Protein AF-A0A2X1N3I6-F1 (afdb_monomer)

Foldseek 3Di:
DQQVQFADFLGDDDPFWHFQFKFWKFKKFFCVVDVDDDQALCCLQPPPPLFAEEEACCVQEPLNVQVVVVLCVVQPVCSVVSVVSNVSRYQDYHHYDVVQVVCVVVVSGRIYIDTLLVQLQCCPPVVDNRMATRAHPVWTGMDTDIDGDDPPDPCVVVRVVVSNVSSDCVNQVCCCNPVSGHGRGDDDHDPPSVVTDDIDPPDNCPDDPPDDPPPPPPPDPDDDDDDDDDDPDDDDDDDDDDDDDDDDDDDDDDDDDDDD

Organism: Escherichia coli (NCBI:txid562)

Structure (mmCIF, N/CA/C/O backbone):
data_AF-A0A2X1N3I6-F1
#
_entry.id   AF-A0A2X1N3I6-F1
#
loop_
_atom_site.group_PDB
_atom_site.id
_atom_site.type_symbol
_atom_site.label_atom_id
_atom_site.label_alt_id
_atom_site.label_comp_id
_atom_site.label_asym_id
_atom_site.label_entity_id
_atom_site.label_seq_id
_atom_site.pdbx_PDB_ins_code
_atom_site.Cartn_x
_atom_site.Cartn_y
_atom_site.Cartn_z
_atom_site.occupancy
_atom_site.B_iso_or_equiv
_atom_site.auth_seq_id
_atom_site.auth_comp_id
_atom_site.auth_asym_id
_atom_site.auth_atom_id
_atom_site.pdbx_PDB_model_num
ATOM 1 N N . MET A 1 1 ? 19.218 -12.181 -18.054 1.00 45.25 1 MET A N 1
ATOM 2 C CA . MET A 1 1 ? 20.248 -11.380 -17.356 1.00 45.25 1 MET A CA 1
ATOM 3 C C . MET A 1 1 ? 19.599 -10.134 -16.747 1.00 45.25 1 MET A C 1
ATOM 5 O O . MET A 1 1 ? 19.667 -9.060 -17.329 1.00 45.25 1 MET A O 1
ATOM 9 N N . ALA A 1 2 ? 18.891 -10.314 -15.629 1.00 49.03 2 ALA A N 1
ATOM 10 C CA . ALA A 1 2 ? 18.237 -9.253 -14.839 1.00 49.03 2 ALA A CA 1
ATOM 11 C C . ALA A 1 2 ? 17.760 -9.816 -13.485 1.00 49.03 2 ALA A C 1
ATOM 13 O O . ALA A 1 2 ? 17.854 -9.143 -12.466 1.00 49.03 2 ALA A O 1
ATOM 14 N N . ALA A 1 3 ? 17.312 -11.080 -13.482 1.00 51.41 3 ALA A N 1
ATOM 15 C CA . ALA A 1 3 ? 16.855 -11.811 -12.299 1.00 51.41 3 ALA A CA 1
ATOM 16 C C . ALA A 1 3 ? 17.891 -11.863 -11.156 1.00 51.41 3 ALA A C 1
ATOM 18 O O . ALA A 1 3 ? 17.511 -11.748 -9.999 1.00 51.41 3 ALA A O 1
ATOM 19 N N . ASP A 1 4 ? 19.187 -11.958 -11.466 1.00 55.56 4 ASP A N 1
ATOM 20 C CA . ASP A 1 4 ? 20.250 -12.077 -10.452 1.00 55.56 4 ASP A CA 1
ATOM 21 C C . ASP A 1 4 ? 20.517 -10.769 -9.677 1.00 55.56 4 ASP A C 1
ATOM 23 O O . ASP A 1 4 ? 21.218 -10.778 -8.668 1.00 55.56 4 ASP A O 1
ATOM 27 N N . ALA A 1 5 ? 19.966 -9.639 -10.140 1.00 69.31 5 ALA A N 1
ATOM 28 C CA . ALA A 1 5 ? 20.125 -8.323 -9.520 1.00 69.31 5 ALA A CA 1
ATOM 29 C C . ALA A 1 5 ? 18.936 -7.909 -8.628 1.00 69.31 5 ALA A C 1
ATOM 31 O O . ALA A 1 5 ? 19.014 -6.871 -7.969 1.00 69.31 5 ALA A O 1
ATOM 32 N N . VAL A 1 6 ? 17.842 -8.687 -8.606 1.00 85.81 6 VAL A N 1
ATOM 33 C CA . VAL A 1 6 ? 16.608 -8.340 -7.879 1.00 85.81 6 VAL A CA 1
ATOM 34 C C . VAL A 1 6 ? 16.370 -9.247 -6.669 1.00 85.81 6 VAL A C 1
ATOM 36 O O . VAL A 1 6 ? 16.266 -10.466 -6.769 1.00 85.81 6 VAL A O 1
ATOM 39 N N . ASN A 1 7 ? 16.236 -8.623 -5.505 1.00 88.38 7 ASN A N 1
ATOM 40 C CA . ASN A 1 7 ? 15.991 -9.236 -4.210 1.00 88.38 7 ASN A CA 1
ATOM 41 C C . ASN A 1 7 ? 14.626 -8.771 -3.679 1.00 88.38 7 ASN A C 1
ATOM 43 O O . ASN A 1 7 ? 14.509 -7.721 -3.049 1.00 88.38 7 ASN A O 1
ATOM 47 N N . VAL A 1 8 ? 13.580 -9.551 -3.960 1.00 91.06 8 VAL A N 1
ATOM 48 C CA . VAL A 1 8 ? 12.211 -9.294 -3.481 1.00 91.06 8 VAL A CA 1
ATOM 49 C C . VAL A 1 8 ? 11.732 -10.404 -2.541 1.00 91.06 8 VAL A C 1
ATOM 51 O O . VAL A 1 8 ? 12.149 -11.557 -2.695 1.00 91.06 8 VAL A O 1
ATOM 54 N N . PRO A 1 9 ? 10.829 -10.116 -1.583 1.00 89.81 9 PRO A N 1
ATOM 55 C CA . PRO A 1 9 ? 10.347 -11.113 -0.629 1.00 89.81 9 PRO A CA 1
ATOM 56 C C . PRO A 1 9 ? 9.717 -12.349 -1.297 1.00 89.81 9 PRO A C 1
ATOM 58 O O . PRO A 1 9 ? 8.685 -12.273 -1.967 1.00 89.81 9 PRO A O 1
ATOM 61 N N . GLY A 1 10 ? 10.348 -13.508 -1.075 1.00 86.62 10 GLY A N 1
ATOM 62 C CA . GLY A 1 10 ? 9.988 -14.806 -1.664 1.00 86.62 10 GLY A CA 1
ATOM 63 C C . GLY A 1 10 ? 10.529 -15.066 -3.078 1.00 86.62 10 GLY A C 1
ATOM 64 O O . GLY A 1 10 ? 10.197 -16.095 -3.665 1.00 86.62 10 GLY A O 1
ATOM 65 N N . GLY A 1 11 ? 11.406 -14.192 -3.580 1.00 89.50 11 GLY A N 1
ATOM 66 C CA . GLY A 1 11 ? 12.141 -14.359 -4.833 1.00 89.50 11 GLY A CA 1
ATOM 67 C C . GLY A 1 11 ? 11.364 -13.938 -6.081 1.00 89.50 11 GLY A C 1
ATOM 68 O O . GLY A 1 11 ? 10.155 -13.708 -6.053 1.00 89.50 11 GLY A O 1
ATOM 69 N N . TRP A 1 12 ? 12.081 -13.846 -7.203 1.00 90.88 12 TRP A N 1
ATOM 70 C CA . TRP A 1 12 ? 11.505 -13.523 -8.504 1.00 90.88 12 TRP A CA 1
ATOM 71 C C . TRP A 1 12 ? 12.060 -14.435 -9.594 1.00 90.88 12 TRP A C 1
ATOM 73 O O . TRP A 1 12 ? 13.270 -14.572 -9.743 1.00 90.88 12 TRP A O 1
ATOM 83 N N . ASN A 1 13 ? 11.171 -15.045 -10.375 1.00 89.25 13 ASN A N 1
ATOM 84 C CA . ASN A 1 13 ? 11.535 -15.822 -11.555 1.00 89.25 13 ASN A CA 1
ATOM 85 C C . ASN A 1 13 ? 10.533 -15.517 -12.675 1.00 89.25 13 ASN A C 1
ATOM 87 O O . ASN A 1 13 ? 9.462 -16.121 -12.762 1.00 89.25 13 ASN A O 1
ATOM 91 N N . ASN A 1 14 ? 10.859 -14.509 -13.480 1.00 91.56 14 ASN A N 1
ATOM 92 C CA . ASN A 1 14 ? 10.108 -14.116 -14.663 1.00 91.56 14 ASN A CA 1
ATOM 93 C C . ASN A 1 14 ? 11.072 -13.497 -15.685 1.00 91.56 14 ASN A C 1
ATOM 95 O O . ASN A 1 14 ? 11.956 -12.729 -15.309 1.00 91.56 14 ASN A O 1
ATOM 99 N N . ASP A 1 15 ? 10.903 -13.827 -16.962 1.00 91.38 15 ASP A N 1
ATOM 100 C CA . ASP A 1 15 ? 11.743 -13.351 -18.070 1.00 91.38 15 ASP A CA 1
ATOM 101 C C . ASP A 1 15 ? 11.220 -12.063 -18.734 1.00 91.38 15 ASP A C 1
ATOM 103 O O . ASP A 1 15 ? 11.936 -11.422 -19.503 1.00 91.38 15 ASP A O 1
ATOM 107 N N . THR A 1 16 ? 9.976 -11.686 -18.429 1.00 94.38 16 THR A N 1
ATOM 108 C CA . THR A 1 16 ? 9.210 -10.646 -19.122 1.00 94.38 16 THR A CA 1
ATOM 109 C C . THR A 1 16 ? 8.962 -9.426 -18.236 1.00 94.38 16 THR A C 1
ATOM 111 O O . THR A 1 16 ? 9.102 -8.291 -18.691 1.00 94.38 16 THR A O 1
ATOM 114 N N . PHE A 1 17 ? 8.601 -9.655 -16.972 1.00 96.19 17 PHE A N 1
ATOM 115 C CA . PHE A 1 17 ? 8.311 -8.624 -15.978 1.00 96.19 17 PHE A CA 1
ATOM 116 C C . PHE A 1 17 ? 9.504 -8.438 -15.039 1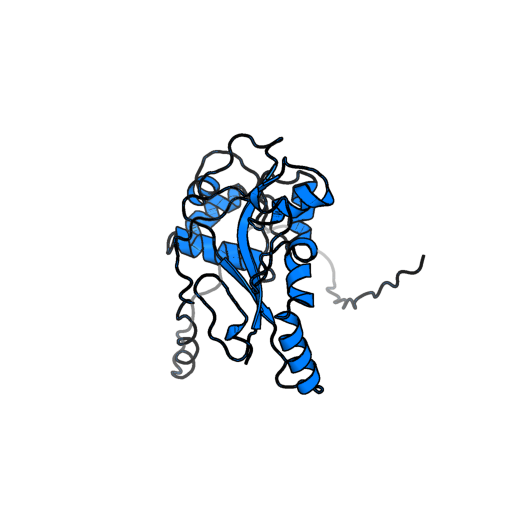.00 96.19 17 PHE A C 1
ATOM 118 O O . PHE A 1 17 ? 9.884 -9.364 -14.319 1.00 96.19 17 PHE A O 1
ATOM 125 N N . VAL A 1 18 ? 10.071 -7.233 -15.036 1.00 96.00 18 VAL A N 1
ATOM 126 C CA . VAL A 1 18 ? 11.227 -6.835 -14.226 1.00 96.00 18 VAL A CA 1
ATOM 127 C C . VAL A 1 18 ? 10.739 -6.014 -13.026 1.00 96.00 18 VAL A C 1
ATOM 129 O O . VAL A 1 18 ? 10.136 -4.960 -13.243 1.00 96.00 18 VAL A O 1
ATOM 132 N N . PRO A 1 19 ? 10.963 -6.466 -11.778 1.00 97.25 19 PRO A N 1
ATOM 133 C CA . PRO A 1 19 ? 10.684 -5.688 -10.576 1.00 97.25 19 PRO A CA 1
ATOM 134 C C . PRO A 1 19 ? 11.517 -4.409 -10.514 1.00 97.25 19 PRO A C 1
ATOM 136 O O . PRO A 1 19 ? 12.666 -4.415 -10.951 1.00 97.25 19 PRO A O 1
ATOM 139 N N . PHE A 1 20 ? 10.970 -3.348 -9.922 1.00 96.69 20 PHE A N 1
ATOM 140 C CA . PHE A 1 20 ? 11.722 -2.116 -9.637 1.00 96.69 20 PHE A CA 1
ATOM 141 C C . PHE A 1 20 ? 11.538 -1.605 -8.204 1.00 96.69 20 PHE A C 1
ATOM 143 O O . PHE A 1 20 ? 12.469 -1.055 -7.613 1.00 96.69 20 PHE A O 1
ATOM 150 N N . ASP A 1 21 ? 10.392 -1.880 -7.585 1.00 97.50 21 ASP A N 1
ATOM 151 C CA . ASP A 1 21 ? 10.218 -1.744 -6.142 1.00 97.50 21 ASP A CA 1
ATOM 152 C C . ASP A 1 21 ? 9.257 -2.799 -5.572 1.00 97.50 21 ASP A C 1
ATOM 154 O O . ASP A 1 21 ? 8.668 -3.615 -6.294 1.00 97.50 21 ASP A O 1
ATOM 158 N N . TYR A 1 22 ? 9.158 -2.831 -4.246 1.00 97.00 22 TYR A N 1
ATOM 159 C CA . TYR A 1 22 ? 8.160 -3.607 -3.528 1.00 97.00 22 TYR A CA 1
ATOM 160 C C . TYR A 1 22 ? 7.709 -2.892 -2.252 1.00 97.00 22 TYR A C 1
ATOM 162 O O . TYR A 1 22 ? 8.397 -2.038 -1.694 1.00 97.00 22 TYR A O 1
ATOM 170 N N . GLY A 1 23 ? 6.545 -3.276 -1.741 1.00 95.69 23 GLY A N 1
ATOM 171 C CA . GLY A 1 23 ? 5.969 -2.696 -0.535 1.00 95.69 23 GLY A CA 1
ATOM 172 C C . GLY A 1 23 ? 4.903 -3.594 0.068 1.00 95.69 23 GLY A C 1
ATOM 173 O O . GLY A 1 23 ? 4.524 -4.614 -0.505 1.00 95.69 23 GLY A O 1
ATOM 174 N N . TYR A 1 24 ? 4.412 -3.218 1.242 1.00 96.88 24 TYR A N 1
ATOM 175 C CA . TYR A 1 24 ? 3.353 -3.947 1.930 1.00 96.88 24 TYR A CA 1
ATOM 176 C C . TYR A 1 24 ? 2.180 -3.015 2.193 1.00 96.88 24 TYR A C 1
ATOM 178 O O . TYR A 1 24 ? 2.372 -1.923 2.731 1.00 96.88 24 TYR A O 1
ATOM 186 N N . PHE A 1 25 ? 0.971 -3.448 1.841 1.00 97.94 25 PHE A N 1
ATOM 187 C CA . PHE A 1 25 ? -0.235 -2.666 2.093 1.00 97.94 25 PHE A CA 1
ATOM 188 C C . PHE A 1 25 ? -0.540 -2.595 3.587 1.00 97.94 25 PHE A C 1
ATOM 190 O O . PHE A 1 25 ? -0.512 -3.610 4.283 1.00 97.94 25 PHE A O 1
ATOM 197 N N . ALA A 1 26 ? -0.857 -1.404 4.079 1.00 98.19 26 ALA A N 1
ATOM 198 C CA . ALA A 1 26 ? -1.235 -1.156 5.463 1.00 98.19 26 ALA A CA 1
ATOM 199 C C . ALA A 1 26 ? -2.209 0.019 5.550 1.00 98.19 26 ALA A C 1
ATOM 201 O O . ALA A 1 26 ? -2.210 0.905 4.696 1.00 98.19 26 ALA A O 1
ATOM 202 N N . PHE A 1 27 ? -3.007 0.058 6.613 1.00 98.69 27 PHE A N 1
ATOM 203 C CA . PHE A 1 27 ? -3.791 1.246 6.922 1.00 98.69 27 PHE A CA 1
ATOM 204 C C . PHE A 1 27 ? -2.918 2.261 7.666 1.00 98.69 27 PHE A C 1
ATOM 206 O O . PHE A 1 27 ? -2.358 1.957 8.721 1.00 98.69 27 PHE A O 1
ATOM 213 N N . VAL A 1 28 ? -2.779 3.457 7.098 1.00 98.62 28 VAL A N 1
ATOM 214 C CA . VAL A 1 28 ? -2.062 4.583 7.708 1.0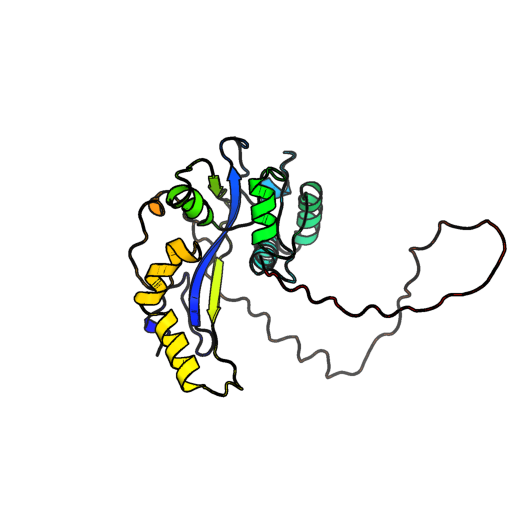0 98.62 28 VAL A CA 1
ATOM 215 C C . VAL A 1 28 ? -3.039 5.419 8.524 1.00 98.62 28 VAL A C 1
ATOM 217 O O . VAL A 1 28 ? -4.173 5.624 8.098 1.00 98.62 28 VAL A O 1
ATOM 220 N N . TYR A 1 29 ? -2.591 5.887 9.687 1.00 98.75 29 TYR A N 1
ATOM 221 C CA . TYR A 1 29 ? -3.353 6.711 10.623 1.00 98.75 29 TYR A CA 1
ATOM 222 C C . TYR A 1 29 ? -2.465 7.802 11.242 1.00 98.75 29 TYR A C 1
ATOM 224 O O . TYR A 1 29 ? -1.234 7.749 11.166 1.00 98.75 29 TYR A O 1
ATOM 232 N N . ASP A 1 30 ? -3.095 8.799 11.861 1.00 98.62 30 ASP A N 1
ATOM 233 C CA . ASP A 1 30 ? -2.431 9.867 12.614 1.00 98.62 30 ASP A CA 1
ATOM 234 C C . ASP A 1 30 ? -2.511 9.578 14.125 1.00 98.62 30 ASP A C 1
ATOM 236 O O . ASP A 1 30 ? -3.588 9.672 14.721 1.00 98.62 30 ASP A O 1
ATOM 240 N N . LYS A 1 31 ? -1.371 9.276 14.766 1.00 98.00 31 LYS A N 1
ATOM 241 C CA . LYS A 1 31 ? -1.254 9.009 16.217 1.00 98.00 31 LYS A CA 1
ATOM 242 C C . LYS A 1 31 ? -1.724 10.180 17.089 1.00 98.00 31 LYS A C 1
ATOM 244 O O . LYS A 1 31 ? -2.054 9.993 18.266 1.00 98.00 31 LYS A O 1
ATOM 249 N N . ASN A 1 32 ? -1.757 11.404 16.558 1.00 97.94 32 ASN A N 1
ATOM 250 C CA . ASN A 1 32 ? -2.261 12.555 17.304 1.00 97.94 32 ASN A CA 1
ATOM 251 C C . ASN A 1 32 ? -3.785 12.503 17.445 1.00 97.94 32 ASN A C 1
ATOM 253 O O . ASN A 1 32 ? -4.288 12.842 18.517 1.00 97.94 32 ASN A O 1
ATOM 257 N N . LYS A 1 33 ? -4.489 12.002 16.423 1.00 97.50 33 LYS A N 1
ATOM 258 C CA . LYS A 1 33 ? -5.956 11.910 16.363 1.00 97.50 33 LYS A CA 1
ATOM 259 C C . LYS A 1 33 ? -6.485 10.563 16.859 1.00 97.50 33 LYS A C 1
ATOM 261 O O . LYS A 1 33 ? -7.454 10.528 17.609 1.00 97.50 33 LYS A O 1
ATOM 266 N N . LEU A 1 34 ? -5.832 9.463 16.487 1.00 97.94 34 LEU A N 1
ATOM 267 C CA . LEU A 1 34 ? -6.273 8.104 16.787 1.00 97.94 34 LEU A CA 1
ATOM 268 C C . LEU A 1 34 ? -5.255 7.417 17.710 1.00 97.94 34 LEU A C 1
ATOM 270 O O . LEU A 1 34 ? -4.141 7.092 17.304 1.00 97.94 34 LEU A O 1
ATOM 274 N N . LYS A 1 35 ? -5.646 7.215 18.977 1.00 95.31 35 LYS A N 1
ATOM 275 C CA . LYS A 1 35 ? -4.772 6.674 20.041 1.00 95.31 35 LYS A CA 1
ATOM 276 C C . LYS A 1 35 ? -4.694 5.150 20.067 1.00 95.31 35 LYS A C 1
ATOM 278 O O . LYS A 1 35 ? -3.623 4.608 20.309 1.00 95.31 35 LYS A O 1
ATOM 283 N N . ASN A 1 36 ? -5.814 4.485 19.790 1.00 96.94 36 ASN A N 1
ATOM 284 C CA . ASN A 1 36 ? -5.953 3.031 19.834 1.00 96.94 36 ASN A CA 1
ATOM 285 C C . ASN A 1 36 ? -6.295 2.518 18.422 1.00 96.94 36 ASN A C 1
ATOM 287 O O . ASN A 1 36 ? -7.479 2.377 18.109 1.00 96.94 36 ASN A O 1
ATOM 291 N N . PRO A 1 37 ? -5.300 2.348 17.529 1.00 97.81 37 PRO A N 1
ATOM 292 C CA . PRO A 1 37 ? -5.515 1.795 16.193 1.00 97.81 37 PRO A CA 1
ATOM 293 C C . PRO A 1 37 ? -5.886 0.313 16.264 1.00 97.81 37 PRO A C 1
ATOM 295 O O . PRO A 1 37 ? -5.423 -0.375 17.178 1.00 97.81 37 PRO A O 1
ATOM 298 N N . PRO A 1 38 ? -6.640 -0.201 15.274 1.00 98.25 38 PRO A N 1
ATOM 299 C CA . PRO A 1 38 ? -6.821 -1.634 15.132 1.00 98.25 38 PRO A CA 1
ATOM 300 C C . PRO A 1 38 ? -5.466 -2.334 14.991 1.00 98.25 38 PRO A C 1
ATOM 302 O O . PRO A 1 38 ? -4.561 -1.862 14.298 1.00 98.25 38 PRO A O 1
ATOM 305 N N . GLN A 1 39 ? -5.347 -3.484 15.641 1.00 97.12 39 GLN A N 1
ATOM 306 C CA . GLN A 1 39 ? -4.159 -4.334 15.688 1.00 97.12 39 GLN A CA 1
ATOM 307 C C . GLN A 1 39 ? -4.294 -5.550 14.757 1.00 97.12 39 GLN A C 1
ATOM 309 O O . GLN A 1 39 ? -3.439 -6.435 14.733 1.00 97.12 39 GLN A O 1
ATOM 314 N N . SER A 1 40 ? -5.383 -5.625 13.989 1.00 97.88 40 SER A N 1
ATOM 315 C CA . SER A 1 40 ? -5.667 -6.678 13.012 1.00 97.88 40 SER A CA 1
ATOM 316 C C . SER A 1 40 ? -6.657 -6.195 11.949 1.00 97.88 40 SER A C 1
ATOM 318 O O . SER A 1 40 ? -7.437 -5.267 12.188 1.00 97.88 40 SER A O 1
ATOM 320 N N . LEU A 1 41 ? -6.658 -6.845 10.782 1.00 98.12 41 LEU A N 1
ATOM 321 C CA . LEU A 1 41 ? -7.662 -6.608 9.744 1.00 98.12 41 LEU A CA 1
ATOM 322 C C . LEU A 1 41 ? -9.051 -6.997 10.259 1.00 98.12 41 LEU A C 1
ATOM 324 O O . LEU A 1 41 ? -10.015 -6.271 10.015 1.00 98.12 41 LEU A O 1
ATOM 328 N N . LYS A 1 42 ? -9.141 -8.082 11.040 1.00 98.38 42 LYS A N 1
ATOM 329 C CA . LYS A 1 42 ? -10.382 -8.479 11.712 1.00 98.38 42 LYS A CA 1
ATOM 330 C C . LYS A 1 42 ? -10.906 -7.418 12.664 1.00 98.38 42 LYS A C 1
ATOM 332 O O . LYS A 1 42 ? -12.079 -7.078 12.597 1.00 98.38 42 LYS A O 1
ATOM 337 N N . GLU A 1 43 ? -10.062 -6.829 13.502 1.00 98.69 43 GLU A N 1
ATOM 338 C CA . GLU A 1 43 ? -10.494 -5.757 14.401 1.00 98.69 43 GLU A CA 1
ATOM 339 C C . GLU A 1 43 ? -10.976 -4.522 13.628 1.00 98.69 43 GLU A C 1
ATOM 341 O O . GLU A 1 43 ? -12.057 -4.010 13.929 1.00 98.69 43 GLU A O 1
ATOM 346 N N . LEU A 1 44 ? -10.246 -4.085 12.588 1.00 98.69 44 LEU A N 1
ATOM 347 C CA . LEU A 1 44 ? -10.671 -2.972 11.727 1.00 98.69 44 LEU A CA 1
ATOM 348 C C . LEU A 1 44 ? -12.091 -3.199 11.184 1.00 98.69 44 LEU A C 1
ATOM 350 O O . LEU A 1 44 ? -12.922 -2.290 11.231 1.00 98.69 44 LEU A O 1
ATOM 354 N N . VAL A 1 45 ? -12.370 -4.407 10.692 1.00 98.62 45 VAL A N 1
ATOM 355 C CA . VAL A 1 45 ? -13.647 -4.779 10.072 1.00 98.62 45 VAL A CA 1
ATOM 356 C C . VAL A 1 45 ? -14.760 -4.998 11.105 1.00 98.62 45 VAL A C 1
ATOM 358 O O . VAL A 1 45 ? -15.889 -4.569 10.875 1.00 98.62 45 VAL A O 1
ATOM 361 N N . GLU A 1 46 ? -14.470 -5.663 12.223 1.00 98.44 46 GLU A N 1
ATOM 362 C CA . GLU A 1 46 ? -15.485 -6.277 13.096 1.00 98.44 46 GLU A CA 1
ATOM 363 C C . GLU A 1 46 ? -15.734 -5.545 14.416 1.00 98.44 46 GLU A C 1
ATOM 365 O O . GLU A 1 46 ? -16.797 -5.732 14.995 1.00 98.44 46 GLU A O 1
ATOM 370 N N . SER A 1 47 ? -14.796 -4.715 14.883 1.00 98.38 47 SER A N 1
ATOM 371 C CA . SER A 1 47 ? -14.949 -3.943 16.125 1.00 98.38 47 SER A CA 1
ATOM 372 C C . SER A 1 47 ? -16.115 -2.950 16.047 1.00 98.38 47 SER A C 1
ATOM 374 O O . SER A 1 47 ? -16.327 -2.335 15.002 1.00 98.38 47 SER A O 1
ATOM 376 N N . ASP A 1 48 ? -16.799 -2.693 17.163 1.00 96.94 48 ASP A N 1
ATOM 377 C CA . ASP A 1 48 ? -17.819 -1.636 17.267 1.00 96.94 48 ASP A CA 1
ATOM 378 C C . ASP A 1 48 ? -17.219 -0.212 17.283 1.00 96.94 48 ASP A C 1
ATOM 380 O O . ASP A 1 48 ? -17.942 0.783 17.319 1.00 96.94 48 ASP A O 1
ATOM 384 N N . GLN A 1 49 ? -15.886 -0.081 17.237 1.00 97.69 49 GLN A N 1
ATOM 385 C CA . GLN A 1 49 ? -15.218 1.210 17.071 1.00 97.69 49 GLN A CA 1
ATOM 386 C C . GLN A 1 49 ? -15.561 1.843 15.712 1.00 97.69 49 GLN A C 1
ATOM 388 O O . GLN A 1 49 ? -15.293 1.272 14.645 1.00 97.69 49 GLN A O 1
ATOM 393 N N . ASN A 1 50 ? -16.101 3.065 15.774 1.00 96.12 50 ASN A N 1
ATOM 394 C CA . ASN A 1 50 ? -16.580 3.873 14.645 1.00 96.12 50 ASN A CA 1
ATOM 395 C C . ASN A 1 50 ? -15.440 4.539 13.847 1.00 96.12 50 ASN A C 1
ATOM 397 O O . ASN A 1 50 ? -15.493 5.730 13.545 1.00 96.12 50 ASN A O 1
ATOM 401 N N . TRP A 1 51 ? -14.388 3.785 13.522 1.00 98.56 51 TRP A N 1
ATOM 402 C CA . TRP A 1 51 ? -13.295 4.272 12.683 1.00 98.56 51 TRP A CA 1
ATOM 403 C C . TRP A 1 51 ? -13.778 4.591 11.270 1.00 98.56 51 TRP A C 1
ATOM 405 O O . TRP A 1 51 ? -14.415 3.763 10.622 1.00 98.56 51 TRP A O 1
ATOM 415 N N . ARG A 1 52 ? -13.409 5.767 10.771 1.00 98.75 52 ARG A N 1
ATOM 416 C CA . ARG A 1 52 ? -13.666 6.219 9.404 1.00 98.75 52 ARG A CA 1
ATOM 417 C C . ARG A 1 52 ? -12.535 5.750 8.494 1.00 98.75 52 ARG A C 1
ATOM 419 O O . ARG A 1 52 ? -11.371 6.068 8.744 1.00 98.75 52 ARG A O 1
ATOM 426 N N . VAL A 1 53 ? -12.865 5.023 7.429 1.00 98.81 53 VAL A N 1
ATOM 427 C CA . VAL A 1 53 ? -11.894 4.376 6.530 1.00 98.81 53 VAL A CA 1
ATOM 428 C C . VAL A 1 53 ? -12.053 4.873 5.092 1.00 98.81 53 VAL A C 1
ATOM 430 O O . VAL A 1 53 ? -13.169 4.983 4.586 1.00 98.81 53 VAL A O 1
ATOM 433 N N . ILE A 1 54 ? -10.931 5.127 4.413 1.00 98.88 54 ILE A N 1
ATOM 434 C CA . ILE A 1 54 ? -10.866 5.357 2.960 1.00 98.88 54 ILE A CA 1
ATOM 435 C C . ILE A 1 54 ? -9.943 4.313 2.316 1.00 98.88 54 ILE A C 1
ATOM 437 O O . ILE A 1 54 ? -8.899 3.957 2.865 1.00 98.88 54 ILE A O 1
ATOM 441 N N . TYR A 1 55 ? -10.314 3.826 1.135 1.00 98.88 55 TYR A N 1
ATOM 442 C CA . TYR A 1 55 ? -9.481 2.958 0.297 1.00 98.88 55 TYR A CA 1
ATOM 443 C C . TYR A 1 55 ? -9.788 3.194 -1.189 1.00 98.88 55 TYR A C 1
ATOM 445 O O . TYR A 1 55 ? -10.630 4.022 -1.535 1.00 98.88 55 TYR A O 1
ATOM 453 N N . GLN A 1 56 ? -9.076 2.505 -2.080 1.00 98.75 56 GLN A N 1
ATOM 454 C CA . GLN A 1 56 ? -9.179 2.702 -3.526 1.00 98.75 56 GLN A CA 1
ATOM 455 C C . GLN A 1 56 ? -9.961 1.572 -4.219 1.00 98.75 56 GLN A C 1
ATOM 457 O O . GLN A 1 56 ? -10.016 0.442 -3.738 1.00 98.75 56 GLN A O 1
ATOM 462 N N . ASP A 1 57 ? -10.542 1.865 -5.381 1.00 98.50 57 ASP A N 1
ATOM 463 C CA . ASP A 1 57 ? -11.303 0.918 -6.200 1.00 98.50 57 ASP A CA 1
ATOM 464 C C . ASP A 1 57 ? -10.388 -0.200 -6.755 1.00 98.50 57 ASP A C 1
ATOM 466 O O . ASP A 1 57 ? -9.450 0.092 -7.508 1.00 98.50 57 ASP A O 1
ATOM 470 N N . PRO A 1 58 ? -10.652 -1.489 -6.451 1.00 98.12 58 PRO A N 1
ATOM 471 C CA . PRO A 1 58 ? -9.817 -2.606 -6.900 1.00 98.12 58 PRO A CA 1
ATOM 472 C C . PRO A 1 58 ? -9.818 -2.832 -8.416 1.00 98.12 58 PRO A C 1
ATOM 474 O O . PRO A 1 58 ? -9.023 -3.626 -8.915 1.00 98.12 58 PRO A O 1
ATOM 477 N N . ARG A 1 59 ? -10.706 -2.163 -9.161 1.00 96.88 59 ARG A N 1
ATOM 478 C CA . ARG A 1 59 ? -10.793 -2.257 -10.625 1.00 96.88 59 ARG A CA 1
ATOM 479 C C . ARG A 1 59 ? -9.847 -1.289 -11.338 1.00 96.88 59 ARG A C 1
ATOM 481 O O . ARG A 1 59 ? -9.614 -1.463 -12.530 1.00 96.88 59 ARG A O 1
ATOM 488 N N . THR A 1 60 ? -9.335 -0.271 -10.639 1.00 95.06 60 THR A N 1
ATOM 489 C CA . THR A 1 60 ? -8.474 0.779 -11.220 1.00 95.06 60 THR A CA 1
ATOM 490 C C . THR A 1 60 ? -7.189 1.041 -10.439 1.00 95.06 60 THR A C 1
ATOM 492 O O . THR A 1 60 ? -6.257 1.602 -11.007 1.00 95.06 60 THR A O 1
ATOM 495 N N . SER A 1 61 ? -7.108 0.643 -9.166 1.00 97.62 61 SER A N 1
ATOM 496 C CA . SER A 1 61 ? -5.961 0.904 -8.293 1.00 97.62 61 SER A CA 1
ATOM 497 C C . SER A 1 61 ? -5.288 -0.389 -7.828 1.00 97.62 61 SER A C 1
ATOM 499 O O . SER A 1 61 ? -5.952 -1.294 -7.322 1.00 97.62 61 SER A O 1
ATOM 501 N N . THR A 1 62 ? -3.958 -0.455 -7.943 1.00 96.81 62 THR A N 1
ATOM 502 C CA . THR A 1 62 ? -3.140 -1.561 -7.420 1.00 96.81 62 THR A CA 1
ATOM 503 C C . THR A 1 62 ? -3.248 -1.704 -5.891 1.00 96.81 62 THR A C 1
ATOM 505 O O . THR A 1 62 ? -3.518 -2.824 -5.457 1.00 96.81 62 THR A O 1
ATOM 508 N N . PRO A 1 63 ? -3.207 -0.625 -5.077 1.00 98.00 63 PRO A N 1
ATOM 509 C CA . PRO A 1 63 ? -3.662 -0.636 -3.683 1.00 98.00 63 PRO A CA 1
ATOM 510 C C . PRO A 1 63 ? -5.050 -1.230 -3.451 1.00 98.00 63 PRO A C 1
ATOM 512 O O . PRO A 1 63 ? -5.195 -2.135 -2.630 1.00 98.00 63 PRO A O 1
ATOM 515 N N . GLY A 1 64 ? -6.061 -0.793 -4.208 1.00 98.25 64 GLY A N 1
ATOM 516 C CA . GLY A 1 64 ? -7.421 -1.325 -4.087 1.00 98.25 64 GLY A CA 1
ATOM 517 C C . GLY A 1 64 ? -7.471 -2.841 -4.302 1.00 98.25 64 GLY A C 1
ATOM 518 O O . GLY A 1 64 ? -8.047 -3.577 -3.498 1.00 98.25 64 GLY A O 1
ATOM 519 N N . LEU A 1 65 ? -6.804 -3.327 -5.356 1.00 98.44 65 LEU A N 1
ATOM 520 C CA . LEU A 1 65 ? -6.673 -4.758 -5.646 1.00 98.44 65 LEU A CA 1
ATOM 521 C C . LEU A 1 65 ? -5.886 -5.487 -4.544 1.00 98.44 65 LEU A C 1
ATOM 523 O O . LEU A 1 65 ? -6.225 -6.614 -4.186 1.00 98.44 65 LEU A O 1
ATOM 527 N N . GLY A 1 66 ? -4.885 -4.827 -3.967 1.00 98.06 66 GLY A N 1
ATOM 528 C CA . GLY A 1 66 ? -4.151 -5.269 -2.789 1.00 98.06 66 GLY A CA 1
ATOM 529 C C . GLY A 1 66 ? -5.055 -5.584 -1.603 1.00 98.06 66 GLY A C 1
ATOM 530 O O . GLY A 1 66 ? -5.008 -6.697 -1.082 1.00 98.06 66 GLY A O 1
ATOM 531 N N . LEU A 1 67 ? -5.930 -4.651 -1.214 1.00 98.62 67 LEU A N 1
ATOM 532 C CA . LEU A 1 67 ? -6.898 -4.875 -0.134 1.00 98.62 67 LEU A CA 1
ATOM 533 C C . LEU A 1 67 ? -7.948 -5.931 -0.496 1.00 98.62 67 LEU A C 1
ATOM 535 O O . LEU A 1 67 ? -8.320 -6.716 0.373 1.00 98.62 67 LEU A O 1
ATOM 539 N N . LEU A 1 68 ? -8.382 -6.019 -1.759 1.00 98.56 68 LEU A N 1
ATOM 540 C CA . LEU A 1 68 ? -9.261 -7.105 -2.211 1.00 98.56 68 LEU A CA 1
ATOM 541 C C . LEU A 1 68 ? -8.632 -8.482 -1.959 1.00 98.56 68 LEU A C 1
ATOM 543 O O . LEU A 1 68 ? -9.270 -9.363 -1.381 1.00 98.56 68 LEU A O 1
ATOM 547 N N . LEU A 1 69 ? -7.363 -8.651 -2.334 1.00 98.38 69 LEU A N 1
ATOM 548 C CA . LEU A 1 69 ? -6.625 -9.894 -2.120 1.00 98.38 69 LEU A CA 1
ATOM 549 C C . LEU A 1 69 ? -6.262 -10.116 -0.642 1.00 98.38 69 LEU A C 1
ATOM 551 O O . LEU A 1 69 ? -6.233 -11.262 -0.195 1.00 98.38 69 LEU A O 1
ATOM 555 N N . TRP A 1 70 ? -6.035 -9.055 0.136 1.00 98.19 70 TRP A N 1
ATOM 556 C CA . TRP A 1 70 ? -5.768 -9.137 1.576 1.00 98.19 70 TRP A CA 1
ATOM 557 C C . TRP A 1 70 ? -7.005 -9.581 2.365 1.00 98.19 70 TRP A C 1
ATOM 559 O O . TRP A 1 70 ? -6.918 -10.528 3.145 1.00 98.19 70 TRP A O 1
ATOM 569 N N . MET A 1 71 ? -8.172 -8.992 2.085 1.00 98.44 71 MET A N 1
ATOM 570 C CA . MET A 1 71 ? -9.461 -9.423 2.638 1.00 98.44 71 MET A CA 1
ATOM 571 C C . MET A 1 71 ? -9.746 -10.885 2.279 1.00 98.44 71 MET A C 1
ATOM 573 O O . MET A 1 71 ? -10.051 -11.679 3.167 1.00 98.44 71 MET A O 1
ATOM 577 N N . GLN A 1 72 ? -9.542 -11.284 1.016 1.00 98.00 72 GLN A N 1
ATOM 578 C CA . GLN A 1 72 ? -9.697 -12.683 0.594 1.00 98.00 72 GLN A CA 1
ATOM 579 C C . GLN A 1 72 ? -8.733 -13.635 1.326 1.00 98.00 72 GLN A C 1
ATOM 581 O O . GLN A 1 72 ? -9.096 -14.773 1.618 1.00 98.00 72 GLN A O 1
ATOM 586 N N . LYS A 1 73 ? -7.508 -13.193 1.640 1.00 96.06 73 LYS A N 1
ATOM 587 C CA . LYS A 1 73 ? -6.518 -13.986 2.389 1.00 96.06 73 LYS A CA 1
ATOM 588 C C . LYS A 1 73 ? -6.866 -14.170 3.866 1.00 96.06 73 LYS A C 1
ATOM 590 O O . LYS A 1 73 ? -6.505 -15.205 4.417 1.00 96.06 73 LYS A O 1
ATOM 595 N N . VAL A 1 74 ? -7.515 -13.190 4.496 1.00 97.00 74 VAL A N 1
ATOM 596 C CA . VAL A 1 74 ? -7.874 -13.230 5.928 1.00 97.00 74 VAL A CA 1
ATOM 597 C C . VAL A 1 74 ? -9.229 -13.899 6.171 1.00 97.00 74 VAL A C 1
ATOM 599 O O . VAL A 1 74 ? -9.387 -14.589 7.178 1.00 97.00 74 VAL A O 1
ATOM 602 N N . TYR A 1 75 ? -10.186 -13.717 5.258 1.00 97.38 75 TYR A N 1
ATOM 603 C CA . TYR A 1 75 ? -11.568 -14.178 5.426 1.00 97.38 75 TYR A CA 1
ATOM 604 C C . TYR A 1 75 ? -11.973 -15.366 4.551 1.00 97.38 75 TYR A C 1
ATOM 606 O O . TYR A 1 75 ? -12.950 -16.031 4.874 1.00 97.38 75 TYR A O 1
ATOM 614 N N . GLY A 1 76 ? -11.264 -15.656 3.456 1.00 97.81 76 GLY A N 1
ATOM 615 C CA . GLY A 1 76 ? -11.665 -16.729 2.544 1.00 97.81 76 GLY A CA 1
ATOM 616 C C . GLY A 1 76 ? -13.091 -16.522 2.022 1.00 97.81 76 GLY A C 1
ATOM 617 O O . GLY A 1 76 ? -13.403 -15.471 1.461 1.00 97.81 76 GLY A O 1
ATOM 618 N N . ASP A 1 77 ? -13.954 -17.514 2.220 1.00 98.19 77 ASP A N 1
ATOM 619 C CA . ASP A 1 77 ? -15.345 -17.484 1.753 1.00 98.19 77 ASP A CA 1
ATOM 620 C C . ASP A 1 77 ? -16.235 -16.505 2.549 1.00 98.19 77 ASP A C 1
ATOM 622 O O . ASP A 1 77 ? -17.246 -16.041 2.022 1.00 98.19 77 ASP A O 1
ATOM 626 N N . ASP A 1 78 ? -15.825 -16.089 3.756 1.00 98.31 78 ASP A N 1
ATOM 627 C CA . ASP A 1 78 ? -16.531 -15.084 4.571 1.00 98.31 78 ASP A CA 1
ATOM 628 C C . ASP A 1 78 ? -16.271 -13.635 4.110 1.00 98.31 78 ASP A C 1
ATOM 630 O O . ASP A 1 78 ? -16.878 -12.682 4.618 1.00 98.31 78 ASP A O 1
ATOM 634 N N . ALA A 1 79 ? -15.388 -13.431 3.122 1.00 98.50 79 ALA A N 1
ATOM 635 C CA . ALA A 1 79 ? -15.023 -12.105 2.627 1.00 98.50 79 ALA A CA 1
ATOM 636 C C . ALA A 1 79 ? -16.230 -11.223 2.223 1.00 98.50 79 ALA A C 1
ATOM 638 O O . ALA A 1 79 ? -16.203 -10.033 2.545 1.00 98.50 79 ALA A O 1
ATOM 639 N N . PRO A 1 80 ? -17.320 -11.727 1.600 1.00 98.62 80 PRO A N 1
ATOM 640 C CA . PRO A 1 80 ? -18.507 -10.919 1.307 1.00 98.62 80 PRO A CA 1
ATOM 641 C C . PRO A 1 80 ? -19.198 -10.356 2.559 1.00 98.62 80 PRO A C 1
ATOM 643 O O . PRO A 1 80 ? -19.720 -9.241 2.514 1.00 98.62 80 PRO A O 1
ATOM 646 N N . GLN A 1 81 ? -19.192 -11.084 3.683 1.00 98.62 81 GLN A N 1
ATOM 647 C CA . GLN A 1 81 ? -19.739 -10.591 4.951 1.00 98.62 81 GLN A CA 1
ATOM 648 C C . GLN A 1 81 ? -18.792 -9.564 5.589 1.00 98.62 81 GLN A C 1
ATOM 650 O O . GLN A 1 81 ? -19.239 -8.520 6.070 1.00 98.62 81 GLN A O 1
ATOM 655 N N . ALA A 1 82 ? -17.481 -9.816 5.538 1.00 98.69 82 ALA A N 1
ATOM 656 C CA . ALA A 1 82 ? -16.461 -8.877 5.998 1.00 98.69 82 ALA A CA 1
ATOM 657 C C . ALA A 1 82 ? -16.530 -7.535 5.241 1.00 98.69 82 ALA A C 1
ATOM 659 O O . ALA A 1 82 ? -16.500 -6.470 5.857 1.00 98.69 82 ALA A O 1
ATOM 660 N N . TRP A 1 83 ? -16.734 -7.563 3.920 1.00 98.75 83 TRP A N 1
ATOM 661 C CA . TRP A 1 83 ? -16.953 -6.357 3.115 1.00 98.75 83 TRP A CA 1
ATOM 662 C C . TRP A 1 83 ? -18.214 -5.584 3.518 1.00 98.75 83 TRP A C 1
ATOM 664 O O . TRP A 1 83 ? -18.167 -4.359 3.576 1.00 98.75 83 TRP A O 1
ATOM 674 N N . GLN A 1 84 ? -19.318 -6.257 3.866 1.00 98.69 84 GLN A N 1
ATOM 675 C CA . GLN A 1 84 ? -20.520 -5.582 4.382 1.00 98.69 84 GLN A CA 1
ATOM 676 C C . GLN A 1 84 ? -20.291 -4.912 5.744 1.00 98.69 84 GLN A C 1
ATOM 678 O O . GLN A 1 84 ? -20.871 -3.858 6.007 1.00 98.69 84 GLN A O 1
ATOM 683 N N . LYS A 1 85 ? -19.452 -5.496 6.612 1.00 98.56 85 LYS A N 1
ATOM 684 C CA . LYS A 1 85 ? -19.044 -4.866 7.879 1.00 98.56 85 LYS A CA 1
ATOM 685 C C . LYS A 1 85 ? -18.163 -3.634 7.613 1.00 98.56 85 LYS A C 1
ATOM 687 O O . LYS A 1 85 ? -18.485 -2.550 8.096 1.00 98.56 85 LYS A O 1
ATOM 692 N N . LEU A 1 86 ? -17.131 -3.761 6.772 1.00 98.69 86 LEU A N 1
ATOM 693 C CA . LEU A 1 86 ? -16.220 -2.661 6.422 1.00 98.69 86 LEU A CA 1
ATOM 694 C C . LEU A 1 86 ? -16.927 -1.507 5.687 1.00 98.69 86 LEU A C 1
ATOM 696 O O . LEU A 1 86 ? -16.615 -0.341 5.927 1.00 98.69 86 LEU A O 1
ATOM 700 N N . ALA A 1 87 ? -17.929 -1.804 4.853 1.00 98.44 87 ALA A N 1
ATOM 701 C CA . ALA A 1 87 ? -18.731 -0.796 4.158 1.00 98.44 87 ALA A CA 1
ATOM 702 C C . ALA A 1 87 ? -19.409 0.195 5.124 1.00 98.44 87 ALA A C 1
ATOM 704 O O . ALA A 1 87 ? -19.472 1.382 4.825 1.00 98.44 87 ALA A O 1
ATOM 705 N N . LYS A 1 88 ? -19.833 -0.252 6.318 1.00 98.50 88 LYS A N 1
ATOM 706 C CA . LYS A 1 88 ? -20.422 0.623 7.357 1.00 98.50 88 LYS A CA 1
ATOM 707 C C . LYS A 1 88 ? -19.432 1.646 7.929 1.00 98.50 88 LYS A C 1
ATOM 709 O O . LYS A 1 88 ? -19.856 2.646 8.492 1.00 98.50 88 LYS A O 1
ATOM 714 N N . LYS A 1 89 ? -18.129 1.383 7.788 1.00 98.62 89 LYS A N 1
ATOM 715 C CA . LYS A 1 89 ? -17.010 2.227 8.236 1.00 98.62 89 LYS A CA 1
ATOM 716 C C . LYS A 1 89 ? -16.380 3.042 7.100 1.00 98.62 89 LYS A C 1
ATOM 718 O O . LYS A 1 89 ? -15.460 3.826 7.325 1.00 98.62 89 LYS A O 1
ATOM 723 N N . THR A 1 90 ? -16.833 2.832 5.866 1.00 98.75 90 THR A N 1
ATOM 724 C CA . THR A 1 90 ? -16.224 3.415 4.667 1.00 98.75 90 THR A CA 1
ATOM 725 C C . THR A 1 90 ? -16.780 4.810 4.411 1.00 98.75 90 THR A C 1
ATOM 727 O O . THR A 1 90 ? -17.981 4.969 4.219 1.00 98.75 90 THR A O 1
ATOM 730 N N . VAL A 1 91 ? -15.905 5.817 4.368 1.00 98.69 91 VAL A N 1
ATOM 731 C CA . VAL A 1 91 ? -16.278 7.199 4.017 1.00 98.69 91 VAL A CA 1
ATOM 732 C C . VAL A 1 91 ? -16.438 7.341 2.507 1.00 98.69 91 VAL A C 1
ATOM 734 O O . VAL A 1 91 ? -17.436 7.869 2.027 1.00 98.69 91 VAL A O 1
ATOM 737 N N . THR A 1 92 ? -15.452 6.864 1.744 1.00 98.44 92 THR A N 1
ATOM 738 C CA . THR A 1 92 ? -15.476 6.871 0.278 1.00 98.44 92 THR A CA 1
ATOM 739 C C . THR A 1 92 ? -14.490 5.852 -0.299 1.00 98.44 92 THR A C 1
ATOM 741 O O . THR A 1 92 ? -13.589 5.376 0.399 1.00 98.44 92 THR A O 1
ATOM 744 N N . VAL A 1 93 ? -14.664 5.534 -1.583 1.00 98.75 93 VAL A N 1
ATOM 745 C CA . VAL A 1 93 ? -13.779 4.668 -2.370 1.00 98.75 93 VAL A CA 1
ATOM 746 C C . VAL A 1 93 ? -13.311 5.438 -3.603 1.00 98.75 93 VAL A C 1
ATOM 748 O O . VAL A 1 93 ? -14.107 5.726 -4.498 1.00 98.75 93 VAL A O 1
ATOM 751 N N . THR A 1 94 ? -12.028 5.791 -3.652 1.00 98.56 94 THR A N 1
ATOM 752 C CA . THR A 1 94 ? -11.458 6.639 -4.715 1.00 98.56 94 THR A CA 1
ATOM 753 C C . THR A 1 94 ? -10.975 5.819 -5.910 1.00 98.56 94 THR A C 1
ATOM 755 O O . THR A 1 94 ? -10.716 4.621 -5.796 1.00 98.56 94 THR A O 1
ATOM 758 N N . LYS A 1 95 ? -10.787 6.442 -7.081 1.00 97.25 95 LYS A N 1
ATOM 759 C CA . LYS A 1 95 ? -10.256 5.717 -8.258 1.00 97.25 95 LYS A CA 1
ATOM 760 C C . LYS A 1 95 ? -8.763 5.404 -8.153 1.00 97.25 95 LYS A C 1
ATOM 762 O O . LYS A 1 95 ? -8.303 4.433 -8.756 1.00 97.25 95 LYS A O 1
ATOM 767 N N . GLY A 1 96 ? -8.019 6.228 -7.418 1.00 94.25 96 GLY A N 1
ATOM 768 C CA . GLY A 1 96 ? -6.569 6.138 -7.278 1.00 94.25 96 GLY A CA 1
ATOM 769 C C . GLY A 1 96 ? -6.079 6.538 -5.888 1.00 94.25 96 GLY A C 1
ATOM 770 O O . GLY A 1 96 ? -6.804 7.141 -5.093 1.00 94.25 96 GLY A O 1
ATOM 771 N N . TRP A 1 97 ? -4.827 6.182 -5.600 1.00 97.81 97 TRP A N 1
ATOM 772 C CA . TRP A 1 97 ? -4.213 6.342 -4.280 1.00 97.81 97 TRP A CA 1
ATOM 773 C C . TRP A 1 97 ? -4.054 7.807 -3.860 1.00 97.81 97 TRP A C 1
ATOM 775 O O . TRP A 1 97 ? -4.442 8.152 -2.747 1.00 97.81 97 TRP A O 1
ATOM 785 N N . SER A 1 98 ? -3.581 8.678 -4.756 1.00 96.81 98 SER A N 1
ATOM 786 C CA . SER A 1 98 ? -3.290 10.085 -4.442 1.00 96.81 98 SER A CA 1
ATOM 787 C C . SER A 1 98 ? -4.524 10.864 -3.970 1.00 96.81 98 SER A C 1
ATOM 789 O O . SER A 1 98 ? -4.425 11.704 -3.081 1.00 96.81 98 SER A O 1
ATOM 791 N N . GLU A 1 99 ? -5.700 10.550 -4.523 1.00 98.19 99 GLU A N 1
ATOM 792 C CA . GLU A 1 99 ? -6.986 11.120 -4.102 1.00 98.19 99 GLU A CA 1
ATOM 793 C C . GLU A 1 99 ? -7.340 10.679 -2.672 1.00 98.19 99 GLU A C 1
ATOM 795 O O . GLU A 1 99 ? -7.598 11.517 -1.810 1.00 98.19 99 GLU A O 1
ATOM 800 N N . ALA A 1 100 ? -7.268 9.373 -2.390 1.00 98.56 100 ALA A N 1
ATOM 801 C CA . ALA A 1 100 ? -7.543 8.816 -1.063 1.00 98.56 100 ALA A CA 1
ATOM 802 C C . ALA A 1 100 ? -6.594 9.370 0.007 1.00 98.56 100 ALA A C 1
ATOM 804 O O . ALA A 1 100 ? -7.039 9.766 1.084 1.00 98.56 100 ALA A O 1
ATOM 805 N N . TYR A 1 101 ? -5.294 9.427 -0.294 1.00 98.38 101 TYR A N 1
ATOM 806 C CA . TYR A 1 101 ? -4.295 9.948 0.634 1.00 98.38 101 TYR A CA 1
ATOM 807 C C . TYR A 1 101 ? -4.484 11.455 0.867 1.00 98.38 101 TYR A C 1
ATOM 809 O O . TYR A 1 101 ? -4.446 11.916 2.005 1.00 98.38 101 TYR A O 1
ATOM 817 N N . GLY A 1 102 ? -4.798 12.219 -0.184 1.00 98.25 102 GLY A N 1
ATOM 818 C CA . GLY A 1 102 ? -5.112 13.645 -0.078 1.00 98.25 102 GLY A CA 1
ATOM 819 C C . GLY A 1 102 ? -6.356 13.953 0.767 1.00 98.25 102 GLY A C 1
ATOM 820 O O . GLY A 1 102 ? -6.368 14.959 1.474 1.00 98.25 102 GLY A O 1
ATOM 821 N N . LEU A 1 103 ? -7.385 13.097 0.738 1.00 98.56 103 LEU A N 1
ATOM 822 C CA . LEU A 1 103 ? -8.557 13.203 1.623 1.00 98.56 103 LEU A CA 1
ATOM 823 C C . LEU A 1 103 ? -8.199 12.859 3.080 1.00 98.56 103 LEU A C 1
ATOM 825 O O . LEU A 1 103 ? -8.572 13.583 4.001 1.00 98.56 103 LEU A O 1
ATOM 829 N N . PHE A 1 104 ? -7.408 11.808 3.299 1.00 98.75 104 PHE A N 1
ATOM 830 C CA . PHE A 1 104 ? -6.917 11.443 4.631 1.00 98.75 104 PHE A CA 1
ATOM 831 C C . PHE A 1 104 ? -6.108 12.567 5.297 1.00 98.75 104 PHE A C 1
ATOM 833 O O . PHE A 1 104 ? -6.381 12.921 6.445 1.00 98.75 104 PHE A O 1
ATOM 840 N N . LEU A 1 105 ? -5.179 13.200 4.570 1.00 98.12 105 LEU A N 1
ATOM 841 C CA . LEU A 1 105 ? -4.389 14.324 5.093 1.00 98.12 105 LEU A CA 1
ATOM 842 C C . LEU A 1 105 ? -5.254 15.544 5.467 1.00 98.12 105 LEU A C 1
ATOM 844 O O . LEU A 1 105 ? -4.887 16.300 6.367 1.00 98.12 105 LEU A O 1
ATOM 848 N N . LYS A 1 106 ? -6.429 15.708 4.842 1.00 98.12 106 LYS A N 1
ATOM 849 C CA . LYS A 1 106 ? -7.431 16.733 5.197 1.00 98.12 106 LYS A CA 1
ATOM 850 C C . LYS A 1 106 ? -8.293 16.358 6.413 1.00 98.12 106 LYS A C 1
ATOM 852 O O . LYS A 1 106 ? -8.955 17.226 6.969 1.00 98.12 106 LYS A O 1
ATOM 857 N N . GLY A 1 107 ? -8.243 15.107 6.882 1.00 98.00 107 GLY A N 1
ATOM 858 C CA . GLY A 1 107 ? -8.992 14.618 8.049 1.00 98.00 107 GLY A CA 1
ATOM 859 C C . GLY A 1 107 ? -10.351 13.976 7.740 1.00 98.00 107 GLY A C 1
ATOM 860 O O . GLY A 1 107 ? -11.118 13.702 8.670 1.00 98.00 107 GLY A O 1
ATOM 861 N N . GLU A 1 108 ? -10.638 13.698 6.465 1.00 98.44 108 GLU A N 1
ATOM 862 C CA . GLU A 1 108 ? -11.888 13.062 6.011 1.00 98.44 108 GLU A CA 1
ATOM 863 C C . GLU A 1 108 ? -12.078 11.643 6.576 1.00 98.44 108 GLU A C 1
ATOM 865 O O . GLU A 1 108 ? -13.204 11.178 6.751 1.00 98.44 108 GLU A O 1
ATOM 870 N N . SER A 1 109 ? -10.981 10.966 6.925 1.00 98.69 109 SER A N 1
ATOM 871 C CA . SER A 1 109 ? -10.977 9.652 7.567 1.00 98.69 109 SER A CA 1
ATOM 872 C C . SER A 1 109 ? -9.952 9.574 8.695 1.00 98.69 109 SER A C 1
ATOM 874 O O . SER A 1 109 ? -9.076 10.432 8.821 1.00 98.69 109 SER A O 1
ATOM 876 N N . ASP A 1 110 ? -10.065 8.535 9.522 1.00 98.69 110 ASP A N 1
ATOM 877 C CA . ASP A 1 110 ? -9.100 8.256 10.588 1.00 98.69 110 ASP A CA 1
ATOM 878 C C . ASP A 1 110 ? -8.023 7.266 10.119 1.00 98.69 110 ASP A C 1
ATOM 880 O O . ASP A 1 110 ? -6.895 7.300 10.613 1.00 98.69 110 ASP A O 1
ATOM 884 N N . LEU A 1 111 ? -8.364 6.416 9.138 1.00 98.81 111 LEU A N 1
ATOM 885 C CA . LEU A 1 111 ? -7.437 5.527 8.441 1.00 98.81 111 LEU A CA 1
ATOM 886 C C . LEU A 1 111 ? -7.573 5.622 6.914 1.00 98.81 111 LEU A C 1
ATOM 888 O O . LEU A 1 111 ? -8.664 5.855 6.378 1.00 98.81 111 LEU A O 1
ATOM 892 N N . VAL A 1 112 ? -6.475 5.352 6.205 1.00 98.88 112 VAL A N 1
ATOM 893 C CA . VAL A 1 112 ? -6.453 5.186 4.742 1.00 98.88 112 VAL A CA 1
ATOM 894 C C . VAL A 1 112 ? -5.622 3.981 4.317 1.00 98.88 112 VAL A C 1
ATOM 896 O O . VAL A 1 112 ? -4.550 3.743 4.872 1.00 98.88 112 VAL A O 1
ATOM 899 N N . LEU A 1 113 ? -6.086 3.227 3.317 1.00 98.81 113 LEU A N 1
ATOM 900 C CA . LEU A 1 113 ? -5.269 2.183 2.697 1.00 98.81 113 LEU A CA 1
ATOM 901 C C . LEU A 1 113 ? -4.080 2.808 1.954 1.00 98.81 113 LEU A C 1
ATOM 903 O O . LEU A 1 113 ? -4.255 3.581 1.009 1.00 98.81 113 LEU A O 1
ATOM 907 N N . SER A 1 114 ? -2.875 2.445 2.379 1.00 98.44 114 SER A N 1
ATOM 908 C CA . SER A 1 114 ? -1.602 2.895 1.822 1.00 98.44 114 SER A CA 1
ATOM 909 C C . SER A 1 114 ? -0.534 1.815 2.062 1.00 98.44 114 SER A C 1
ATOM 911 O O . SER A 1 114 ? -0.848 0.624 2.015 1.00 98.44 114 SER A O 1
ATOM 913 N N . TYR A 1 115 ? 0.715 2.201 2.335 1.00 97.94 115 TYR A N 1
ATOM 914 C CA . TYR A 1 115 ? 1.844 1.296 2.531 1.00 97.94 115 TYR A CA 1
ATOM 915 C C . TYR A 1 115 ? 2.493 1.450 3.908 1.00 97.94 115 TYR A C 1
ATOM 917 O O . TYR A 1 115 ? 2.438 2.511 4.532 1.00 97.94 115 TYR A O 1
ATOM 925 N N . THR A 1 116 ? 3.200 0.410 4.354 1.00 97.12 116 THR A N 1
ATOM 926 C CA . THR A 1 116 ? 4.023 0.444 5.580 1.00 97.12 116 THR A CA 1
ATOM 927 C C . THR A 1 116 ? 5.150 1.474 5.526 1.00 97.12 116 THR A C 1
ATOM 929 O O . THR A 1 116 ? 5.628 1.920 6.566 1.00 97.12 116 THR A O 1
ATOM 932 N N . THR A 1 117 ? 5.563 1.858 4.320 1.00 96.88 117 THR A N 1
ATOM 933 C CA . THR A 1 117 ? 6.599 2.853 4.026 1.00 96.88 117 THR A CA 1
ATOM 934 C C . THR A 1 117 ? 6.079 4.286 3.933 1.00 96.88 117 THR A C 1
ATOM 936 O O . THR A 1 117 ? 6.879 5.209 4.052 1.00 96.88 117 THR A O 1
ATOM 939 N N . SER A 1 118 ? 4.764 4.517 3.807 1.00 97.12 118 SER A N 1
ATOM 940 C CA . SER A 1 118 ? 4.203 5.875 3.688 1.00 97.12 118 SER A CA 1
ATOM 941 C C . SER A 1 118 ? 4.591 6.842 4.825 1.00 97.12 118 SER A C 1
ATOM 943 O O . SER A 1 118 ? 4.810 8.014 4.526 1.00 97.12 118 SER A O 1
ATOM 945 N N . PRO A 1 119 ? 4.754 6.423 6.101 1.00 97.44 119 PRO A N 1
ATOM 946 C CA . PRO A 1 119 ? 5.249 7.321 7.148 1.00 97.44 119 PRO A CA 1
ATOM 947 C C . PRO A 1 119 ? 6.650 7.901 6.889 1.00 97.44 119 PRO A C 1
ATOM 949 O O . PRO A 1 119 ? 6.962 8.957 7.435 1.00 97.44 119 PRO A O 1
ATOM 952 N N . ALA A 1 120 ? 7.488 7.272 6.053 1.00 96.81 120 ALA A N 1
ATOM 953 C CA . ALA A 1 120 ? 8.819 7.795 5.742 1.00 96.81 120 ALA A CA 1
ATOM 954 C C . ALA A 1 120 ? 8.756 9.155 5.037 1.00 96.81 120 ALA A C 1
ATOM 956 O O . ALA A 1 120 ? 9.552 10.024 5.378 1.00 96.81 120 ALA A O 1
ATOM 957 N N . TYR A 1 121 ? 7.777 9.376 4.150 1.00 97.12 121 TYR A N 1
ATOM 958 C CA . TYR A 1 121 ? 7.556 10.681 3.515 1.00 97.12 121 TYR A CA 1
ATOM 959 C C . TYR A 1 121 ? 7.408 11.787 4.566 1.00 97.12 121 TYR A C 1
ATOM 961 O O . TYR A 1 121 ? 8.119 12.789 4.542 1.00 97.12 121 TYR A O 1
ATOM 969 N N . HIS A 1 122 ? 6.543 11.570 5.556 1.00 97.50 122 HIS A N 1
ATOM 970 C CA . HIS A 1 122 ? 6.303 12.549 6.611 1.00 97.50 122 HIS A CA 1
ATOM 971 C C . HIS A 1 122 ? 7.531 12.754 7.509 1.00 97.50 122 HIS A C 1
ATOM 973 O O . HIS A 1 122 ? 7.835 13.891 7.867 1.00 97.50 122 HIS A O 1
ATOM 979 N N . ILE A 1 123 ? 8.277 11.690 7.826 1.00 96.06 123 ILE A N 1
ATOM 980 C CA . ILE A 1 123 ? 9.487 11.772 8.660 1.00 96.06 123 ILE A CA 1
ATOM 981 C C . ILE A 1 123 ? 10.614 12.524 7.933 1.00 96.06 123 ILE A C 1
ATOM 983 O O . ILE A 1 123 ? 11.289 13.355 8.548 1.00 96.06 123 ILE A O 1
ATOM 987 N N . LEU A 1 124 ? 10.839 12.235 6.647 1.00 94.50 124 LEU A N 1
ATOM 988 C CA . LEU A 1 124 ? 11.956 12.781 5.874 1.00 94.50 124 LEU A CA 1
ATOM 989 C C . LEU A 1 124 ? 11.640 14.168 5.305 1.00 94.50 124 LEU A C 1
ATOM 991 O O . LEU A 1 124 ? 12.436 15.080 5.521 1.00 94.50 124 LEU A O 1
ATOM 995 N N . GLU A 1 125 ? 10.493 14.361 4.657 1.00 96.56 125 GLU A N 1
ATOM 996 C CA . GLU A 1 125 ? 10.160 15.619 3.973 1.00 96.56 125 GLU A CA 1
ATOM 997 C C . GLU A 1 125 ? 9.498 16.624 4.921 1.00 96.56 125 GLU A C 1
ATOM 999 O O . GLU A 1 125 ? 9.923 17.773 5.019 1.00 96.56 125 GLU A O 1
ATOM 1004 N N . GLU A 1 126 ? 8.489 16.189 5.683 1.00 96.38 126 GLU A N 1
ATOM 1005 C CA . GLU A 1 126 ? 7.694 17.091 6.532 1.00 96.38 126 GLU A CA 1
ATOM 1006 C C . GLU A 1 126 ? 8.213 17.232 7.974 1.00 96.38 126 GLU A C 1
ATOM 1008 O O . GLU A 1 126 ? 7.669 18.025 8.743 1.00 96.38 126 GLU A O 1
ATOM 1013 N N . LYS A 1 127 ? 9.235 16.452 8.359 1.00 96.38 127 LYS A N 1
ATOM 1014 C CA . LYS A 1 127 ? 9.765 16.324 9.736 1.00 96.38 127 LYS A CA 1
ATOM 1015 C C . LYS A 1 127 ? 8.694 15.963 10.783 1.00 96.38 127 LYS A C 1
ATOM 1017 O O . LYS A 1 127 ? 8.799 16.334 11.950 1.00 96.38 127 LYS A O 1
ATOM 1022 N N . LYS A 1 128 ? 7.674 15.213 10.363 1.00 96.06 128 LYS A N 1
ATOM 1023 C CA . LYS A 1 128 ? 6.530 14.762 11.164 1.00 96.06 128 LYS A CA 1
ATOM 1024 C C . LYS A 1 128 ? 6.621 13.270 11.453 1.00 96.06 128 LYS A C 1
ATOM 1026 O O . LYS A 1 128 ? 6.696 12.453 10.541 1.00 96.06 128 LYS A O 1
ATOM 1031 N N . ASP A 1 129 ? 6.536 12.906 12.725 1.00 96.00 129 ASP A N 1
ATOM 1032 C CA . ASP A 1 129 ? 6.559 11.518 13.189 1.00 96.00 129 ASP A CA 1
ATOM 1033 C C . ASP A 1 129 ? 5.178 11.007 13.637 1.00 96.00 129 ASP A C 1
ATOM 1035 O O . ASP A 1 129 ? 5.066 9.871 14.099 1.00 96.00 129 ASP A O 1
ATOM 1039 N N . ASN A 1 130 ? 4.121 11.820 13.520 1.00 97.25 130 ASN A N 1
ATOM 1040 C CA . ASN A 1 130 ? 2.780 11.492 14.007 1.00 97.25 130 ASN A CA 1
ATOM 1041 C C . ASN A 1 130 ? 2.042 10.465 13.131 1.00 97.25 130 ASN A C 1
ATOM 1043 O O . ASN A 1 130 ? 1.202 9.730 13.647 1.00 97.25 130 ASN A O 1
ATOM 1047 N N . TYR A 1 131 ? 2.374 10.360 11.844 1.00 98.00 131 TYR A N 1
ATOM 1048 C CA . TYR A 1 131 ? 1.807 9.341 10.961 1.00 98.00 131 TYR A CA 1
ATOM 1049 C C . TYR A 1 131 ? 2.434 7.967 11.207 1.00 98.00 131 TYR A C 1
ATOM 1051 O O . TYR A 1 131 ? 3.642 7.845 11.407 1.00 98.00 131 TYR A O 1
ATOM 1059 N N . ALA A 1 132 ? 1.618 6.917 11.177 1.00 97.69 132 ALA A N 1
ATOM 1060 C CA . ALA A 1 132 ? 2.066 5.542 11.368 1.00 97.69 132 ALA A CA 1
ATOM 1061 C C . ALA A 1 132 ? 1.240 4.565 10.523 1.00 97.69 132 ALA A C 1
ATOM 1063 O O . ALA A 1 132 ? 0.081 4.822 10.207 1.00 97.69 132 ALA A O 1
ATOM 1064 N N . ALA A 1 133 ? 1.836 3.424 10.177 1.00 98.00 133 ALA A N 1
ATOM 1065 C CA . ALA A 1 133 ? 1.133 2.293 9.581 1.00 98.00 133 ALA A CA 1
ATOM 1066 C C . ALA A 1 133 ? 0.707 1.319 10.691 1.00 98.00 133 ALA A C 1
ATOM 1068 O O . ALA A 1 133 ? 1.547 0.879 11.482 1.00 98.00 133 ALA A O 1
ATOM 1069 N N . ALA A 1 134 ? -0.584 0.993 10.760 1.00 97.31 134 ALA A N 1
ATOM 1070 C CA . ALA A 1 134 ? -1.119 0.041 11.728 1.00 97.31 134 ALA A CA 1
ATOM 1071 C C . ALA A 1 134 ? -0.586 -1.371 11.434 1.00 97.31 134 ALA A C 1
ATOM 1073 O O . ALA A 1 134 ? -0.712 -1.858 10.313 1.00 97.31 134 ALA A O 1
ATOM 1074 N N . ASN A 1 135 ? 0.037 -2.008 12.430 1.00 95.31 135 ASN A N 1
ATOM 1075 C CA . ASN A 1 135 ? 0.666 -3.321 12.293 1.00 95.31 135 ASN A CA 1
ATOM 1076 C C . ASN A 1 135 ? -0.376 -4.420 12.535 1.00 95.31 135 ASN A C 1
ATOM 1078 O O . ASN A 1 135 ? -0.726 -4.689 13.683 1.00 95.31 135 ASN A O 1
ATOM 1082 N N . PHE A 1 136 ? -0.903 -5.020 11.471 1.00 96.62 136 PHE A N 1
ATOM 1083 C CA . PHE A 1 136 ? -1.996 -5.986 11.578 1.00 96.62 136 PHE A CA 1
ATOM 1084 C C . PHE A 1 136 ? -1.468 -7.397 11.843 1.00 96.62 136 PHE A C 1
ATOM 1086 O O . PHE A 1 136 ? -0.603 -7.911 11.129 1.00 96.62 136 PHE A O 1
ATOM 1093 N N . SER A 1 137 ? -2.008 -8.034 12.882 1.00 95.25 137 SER A N 1
ATOM 1094 C CA . SER A 1 137 ? -1.524 -9.308 13.411 1.00 95.25 137 SER A CA 1
ATOM 1095 C C . SER A 1 137 ? -1.682 -10.488 12.452 1.00 95.25 137 SER A C 1
ATOM 1097 O O . SER A 1 137 ? -1.005 -11.498 12.645 1.00 95.25 137 SER A O 1
ATOM 1099 N N . GLU A 1 138 ? -2.496 -10.393 11.396 1.00 94.06 138 GLU A N 1
ATOM 1100 C CA . GLU A 1 138 ? -2.564 -11.369 10.299 1.00 94.06 138 GLU A CA 1
ATOM 1101 C C . GLU A 1 138 ? -1.310 -11.365 9.408 1.00 94.06 138 GLU A C 1
ATOM 1103 O O . GLU A 1 138 ? -1.006 -12.375 8.766 1.00 94.06 138 GLU A O 1
ATOM 1108 N N . GLY A 1 139 ? -0.563 -10.258 9.408 1.00 93.75 139 GLY A N 1
ATOM 1109 C CA . GLY A 1 139 ? 0.467 -9.937 8.427 1.00 93.75 139 GLY A CA 1
ATOM 1110 C C . GLY A 1 139 ? -0.083 -9.101 7.266 1.00 93.75 139 GLY A C 1
ATOM 1111 O O . GLY A 1 139 ? -1.291 -9.012 7.038 1.00 93.75 139 GLY A O 1
ATOM 1112 N N . HIS A 1 140 ? 0.830 -8.486 6.516 1.00 95.44 140 HIS A N 1
ATOM 1113 C CA . HIS A 1 140 ? 0.513 -7.538 5.449 1.00 95.44 140 HIS A CA 1
ATOM 1114 C C . HIS A 1 140 ? 0.674 -8.156 4.056 1.00 95.44 140 HIS A C 1
ATOM 1116 O O . HIS A 1 140 ? 1.542 -9.004 3.832 1.00 95.44 140 HIS A O 1
ATOM 1122 N N . TYR A 1 141 ? -0.146 -7.717 3.100 1.00 95.06 141 TYR A N 1
ATOM 1123 C CA . TYR A 1 141 ? -0.088 -8.214 1.726 1.00 95.06 141 TYR A CA 1
ATOM 1124 C C . TYR A 1 141 ? 1.010 -7.488 0.925 1.00 95.06 141 TYR A C 1
ATOM 1126 O O . TYR A 1 141 ? 1.052 -6.260 0.892 1.00 95.06 141 TYR A O 1
ATOM 1134 N N . LEU A 1 142 ? 1.901 -8.261 0.293 1.00 95.12 142 LEU A N 1
ATOM 1135 C CA . LEU A 1 142 ? 3.025 -7.781 -0.522 1.00 95.12 142 LEU A CA 1
ATOM 1136 C C . LEU A 1 142 ? 2.562 -7.325 -1.916 1.00 95.12 142 LEU A C 1
ATOM 1138 O O . LEU A 1 142 ? 1.883 -8.075 -2.620 1.00 95.12 142 LEU A O 1
ATOM 1142 N N . G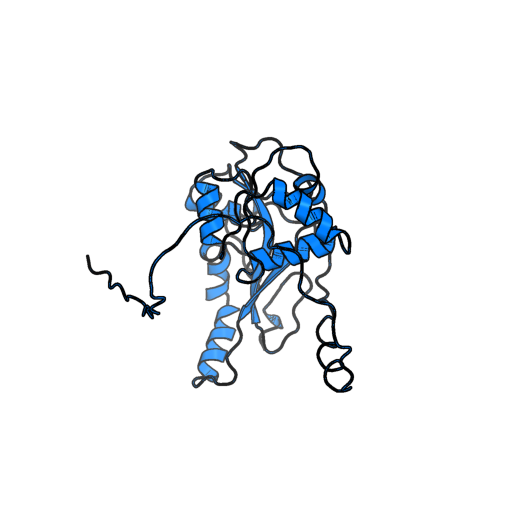LN A 1 143 ? 3.036 -6.160 -2.348 1.00 96.12 143 GLN A N 1
ATOM 1143 C CA . GLN A 1 143 ? 3.092 -5.738 -3.746 1.00 96.12 143 GLN A CA 1
ATOM 1144 C C . GLN A 1 143 ? 4.546 -5.740 -4.219 1.00 96.12 143 GLN A C 1
ATOM 1146 O O . GLN A 1 143 ? 5.442 -5.346 -3.478 1.00 96.12 143 GLN A O 1
ATOM 1151 N N . VAL A 1 144 ? 4.763 -6.154 -5.465 1.00 96.81 144 VAL A N 1
ATOM 1152 C CA . VAL A 1 144 ? 6.003 -5.930 -6.218 1.00 96.81 144 VAL A CA 1
ATOM 1153 C C . VAL A 1 144 ? 5.586 -5.197 -7.487 1.00 96.81 144 VAL A C 1
ATOM 1155 O O . VAL A 1 144 ? 4.761 -5.728 -8.237 1.00 96.81 144 VAL A O 1
ATOM 1158 N N . GLU A 1 145 ? 6.084 -3.982 -7.706 1.00 97.25 145 GLU A N 1
ATOM 1159 C CA . GLU A 1 145 ? 5.799 -3.235 -8.932 1.00 97.25 145 GLU A CA 1
ATOM 1160 C C . GLU A 1 145 ? 6.776 -3.647 -10.037 1.00 97.25 145 GLU A C 1
ATOM 1162 O O . GLU A 1 145 ? 7.962 -3.890 -9.796 1.00 97.25 145 GLU A O 1
ATOM 1167 N N . VAL A 1 146 ? 6.251 -3.798 -11.257 1.00 97.44 146 VAL A N 1
ATOM 1168 C CA . VAL A 1 146 ? 6.977 -4.394 -12.383 1.00 97.44 146 VAL A CA 1
ATOM 1169 C C . VAL A 1 146 ? 6.852 -3.565 -13.651 1.00 97.44 146 VAL A C 1
ATOM 1171 O O . VAL A 1 146 ? 5.793 -3.019 -13.957 1.00 97.44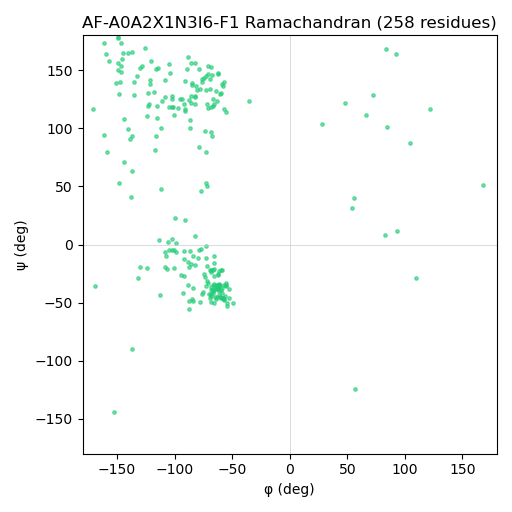 146 VAL A O 1
ATOM 1174 N N . ALA A 1 147 ? 7.924 -3.550 -14.435 1.00 97.56 147 ALA A N 1
ATOM 1175 C CA . ALA A 1 147 ? 7.947 -3.020 -15.788 1.00 97.56 147 ALA A CA 1
ATOM 1176 C C . ALA A 1 147 ? 8.206 -4.140 -16.804 1.00 97.56 147 ALA A C 1
ATOM 1178 O O . ALA A 1 147 ? 8.850 -5.146 -16.508 1.00 97.56 147 ALA A O 1
ATOM 1179 N N . ALA A 1 148 ? 7.709 -3.960 -18.024 1.00 97.50 148 ALA A N 1
ATOM 1180 C CA . ALA A 1 148 ? 7.970 -4.844 -19.153 1.00 97.50 148 ALA A CA 1
ATOM 1181 C C . ALA A 1 148 ? 7.995 -4.023 -20.444 1.00 97.50 148 ALA A C 1
ATOM 1183 O O . ALA A 1 148 ? 7.269 -3.035 -20.579 1.00 97.50 148 ALA A O 1
ATOM 1184 N N . ARG A 1 149 ? 8.802 -4.442 -21.424 1.00 97.19 149 ARG A N 1
ATOM 1185 C CA . ARG A 1 149 ? 8.758 -3.846 -22.765 1.00 97.19 149 ARG A CA 1
ATOM 1186 C C . ARG A 1 149 ? 7.487 -4.300 -23.481 1.00 97.19 149 ARG A C 1
ATOM 1188 O O . ARG A 1 149 ? 7.079 -5.454 -23.360 1.00 97.19 149 ARG A O 1
ATOM 1195 N N . THR A 1 150 ? 6.891 -3.435 -24.296 1.00 97.75 150 THR A N 1
ATOM 1196 C CA . THR A 1 150 ? 5.803 -3.865 -25.180 1.00 97.75 150 THR A CA 1
ATOM 1197 C C . THR A 1 150 ? 6.348 -4.784 -26.279 1.00 97.75 150 THR A C 1
ATOM 1199 O O . THR A 1 150 ? 7.452 -4.584 -26.797 1.00 97.75 150 THR A O 1
ATOM 1202 N N . ALA A 1 151 ? 5.576 -5.809 -26.652 1.00 97.06 151 ALA A N 1
ATOM 1203 C CA . ALA A 1 151 ? 5.963 -6.735 -27.720 1.00 97.06 151 ALA A CA 1
ATOM 1204 C C . ALA A 1 151 ? 6.115 -6.017 -29.075 1.00 97.06 151 ALA A C 1
ATOM 1206 O O . ALA A 1 151 ? 7.036 -6.317 -29.826 1.00 97.06 151 ALA A O 1
ATOM 1207 N N . ALA A 1 152 ? 5.257 -5.025 -29.334 1.00 97.75 152 ALA A N 1
ATOM 1208 C CA . ALA A 1 152 ? 5.248 -4.191 -30.536 1.00 97.75 152 ALA A CA 1
ATOM 1209 C C . ALA A 1 152 ? 6.096 -2.902 -30.415 1.00 97.75 152 ALA A C 1
ATOM 1211 O O . ALA A 1 152 ? 5.844 -1.931 -31.130 1.00 97.75 152 ALA A O 1
ATOM 1212 N N . SER A 1 153 ? 7.064 -2.846 -29.489 1.00 97.62 153 SER A N 1
ATOM 1213 C CA . SER A 1 153 ? 7.956 -1.685 -29.370 1.00 97.62 153 SER A CA 1
ATOM 1214 C C . SER A 1 153 ? 8.746 -1.472 -30.663 1.00 97.62 153 SER A C 1
ATOM 1216 O O . SER A 1 153 ? 9.410 -2.386 -31.145 1.00 97.62 153 SER A O 1
ATOM 1218 N N . LYS A 1 154 ? 8.736 -0.238 -31.182 1.00 98.38 154 LYS A N 1
ATOM 1219 C CA . LYS A 1 154 ? 9.583 0.186 -32.312 1.00 98.38 154 LYS A CA 1
ATOM 1220 C C . LYS A 1 154 ? 11.044 0.443 -31.912 1.00 98.38 154 LYS A C 1
ATOM 1222 O O . LYS A 1 154 ? 11.855 0.768 -32.769 1.00 98.38 154 LYS A O 1
ATOM 1227 N N . GLN A 1 155 ? 11.364 0.346 -30.620 1.00 98.19 155 GLN A N 1
ATOM 1228 C CA . GLN A 1 155 ? 12.705 0.543 -30.062 1.00 98.19 155 GLN A CA 1
ATOM 1229 C C . GLN A 1 155 ? 12.991 -0.548 -29.007 1.00 98.19 155 GLN A C 1
ATOM 1231 O O . GLN A 1 155 ? 13.090 -0.243 -27.811 1.00 98.19 155 GLN A O 1
ATOM 1236 N N . PRO A 1 156 ? 13.034 -1.839 -29.392 1.00 97.50 156 PRO A N 1
ATOM 1237 C CA . PRO A 1 156 ? 13.145 -2.940 -28.436 1.00 97.50 156 PRO A CA 1
ATOM 1238 C C . PRO A 1 156 ? 14.472 -2.922 -27.660 1.00 97.50 156 PRO A C 1
ATOM 1240 O O . PRO A 1 156 ? 14.463 -3.179 -26.457 1.00 97.50 156 PRO A O 1
ATOM 1243 N N . GLU A 1 157 ? 15.582 -2.528 -28.288 1.00 97.62 157 GLU A N 1
ATOM 1244 C CA . GLU A 1 157 ? 16.905 -2.424 -27.655 1.00 97.62 157 GLU A CA 1
ATOM 1245 C C . GLU A 1 157 ? 16.945 -1.292 -26.623 1.00 97.62 157 GLU A C 1
ATOM 1247 O O . GLU A 1 157 ? 17.531 -1.443 -25.551 1.00 97.62 157 GLU A O 1
ATOM 1252 N N . LEU A 1 158 ? 16.306 -0.153 -26.919 1.00 98.25 158 LEU A N 1
ATOM 1253 C CA . LEU A 1 158 ? 16.217 0.973 -25.986 1.00 98.25 158 LEU A CA 1
ATOM 1254 C C . LEU A 1 158 ? 15.333 0.620 -24.785 1.00 98.25 158 LEU A C 1
ATOM 1256 O O . LEU A 1 158 ? 15.712 0.893 -23.649 1.00 98.25 158 LEU A O 1
ATOM 1260 N N . ALA A 1 159 ? 14.199 -0.045 -25.024 1.00 98.00 159 ALA A N 1
ATOM 1261 C CA . ALA A 1 159 ? 13.338 -0.541 -23.955 1.00 98.00 159 ALA A CA 1
ATOM 1262 C C . ALA A 1 159 ? 14.071 -1.563 -23.065 1.00 98.00 159 ALA A C 1
ATOM 1264 O O . ALA A 1 159 ? 13.950 -1.511 -21.844 1.00 98.00 159 ALA A O 1
ATOM 1265 N N . GLN A 1 160 ? 14.885 -2.450 -23.647 1.00 96.06 160 GLN A N 1
ATOM 1266 C CA . GLN A 1 160 ? 15.706 -3.388 -22.880 1.00 96.06 160 GLN A CA 1
ATOM 1267 C C . GLN A 1 160 ? 16.800 -2.677 -22.065 1.00 96.06 160 GLN A C 1
ATOM 1269 O O . GLN A 1 160 ? 16.980 -3.001 -20.893 1.00 96.06 160 GLN A O 1
ATOM 1274 N N . LYS A 1 161 ? 17.478 -1.667 -22.632 1.00 97.38 161 LYS A N 1
ATOM 1275 C CA . LYS A 1 161 ? 18.427 -0.814 -21.888 1.00 97.38 161 LYS A CA 1
ATOM 1276 C C . LYS A 1 161 ? 17.754 -0.077 -20.727 1.00 97.38 161 LYS A C 1
ATOM 1278 O O . LYS A 1 161 ? 18.345 0.013 -19.657 1.00 97.38 161 LYS A O 1
ATOM 1283 N N . PHE A 1 162 ? 16.523 0.402 -20.908 1.00 98.06 162 PHE A N 1
ATOM 1284 C CA . PHE A 1 162 ? 15.752 1.041 -19.840 1.00 98.06 162 PHE A CA 1
ATOM 1285 C C . PHE A 1 162 ? 15.427 0.061 -18.702 1.00 98.06 162 PHE A C 1
ATOM 1287 O O . PHE A 1 162 ? 15.706 0.370 -17.548 1.00 98.06 162 PHE A O 1
ATOM 1294 N N . LEU A 1 163 ? 14.948 -1.151 -19.006 1.00 96.19 163 LEU A N 1
ATOM 1295 C CA . LEU A 1 163 ? 14.700 -2.182 -17.984 1.00 96.19 163 LEU A CA 1
ATOM 1296 C C . LEU A 1 163 ? 15.988 -2.608 -17.249 1.00 96.19 163 LEU A C 1
ATOM 1298 O 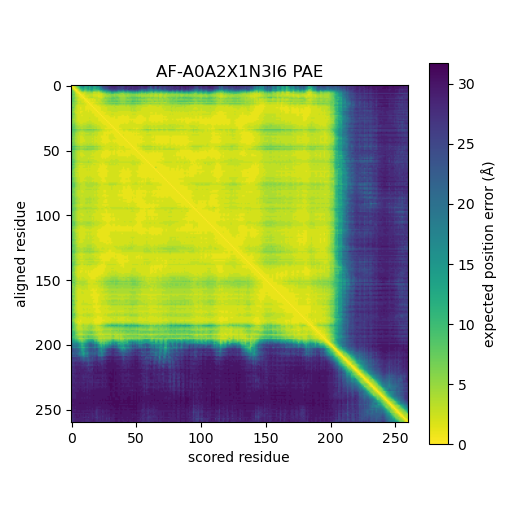O . LEU A 1 163 ? 15.957 -2.847 -16.045 1.00 96.19 163 LEU A O 1
ATOM 1302 N N . GLN A 1 164 ? 17.130 -2.656 -17.946 1.00 94.62 164 GLN A N 1
ATOM 1303 C CA . GLN A 1 164 ? 18.445 -2.897 -17.335 1.00 94.62 164 GLN A CA 1
ATOM 1304 C C . GLN A 1 164 ? 18.861 -1.745 -16.400 1.00 94.62 164 GLN A C 1
ATOM 1306 O O . GLN A 1 164 ? 19.430 -1.986 -15.338 1.00 94.62 164 GLN A O 1
ATOM 1311 N N . PHE A 1 165 ? 18.573 -0.497 -16.785 1.00 95.56 165 PHE A N 1
ATOM 1312 C CA . PHE A 1 165 ? 18.835 0.692 -15.973 1.00 95.56 165 PHE A CA 1
ATOM 1313 C C . PHE A 1 165 ? 17.942 0.761 -14.728 1.00 95.56 165 PHE A C 1
ATOM 1315 O O . PHE A 1 165 ? 18.437 1.151 -13.673 1.00 95.56 165 PHE A O 1
ATOM 1322 N N . MET A 1 166 ? 16.674 0.339 -14.814 1.00 95.75 166 MET A N 1
ATOM 1323 C CA . MET A 1 166 ? 15.759 0.318 -13.665 1.00 95.75 166 MET A CA 1
ATOM 1324 C C . MET A 1 166 ? 16.329 -0.494 -12.498 1.00 95.75 166 MET A C 1
ATOM 1326 O O 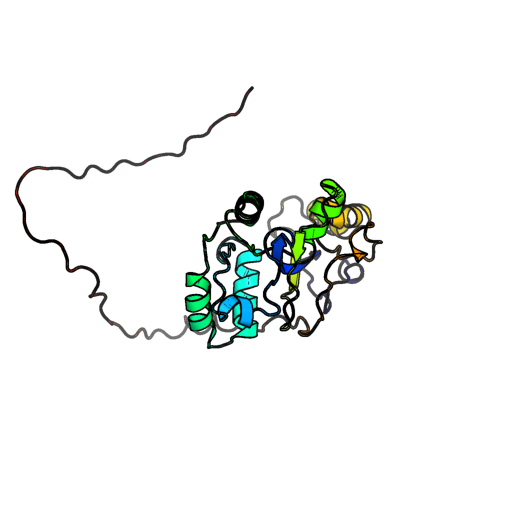. MET A 1 166 ? 16.362 -0.000 -11.383 1.00 95.75 166 MET A O 1
ATOM 1330 N N . VAL A 1 167 ? 16.897 -1.676 -12.749 1.00 94.38 167 VAL A N 1
ATOM 1331 C CA . VAL A 1 167 ? 17.516 -2.502 -11.690 1.00 94.38 167 VAL A CA 1
ATOM 1332 C C . VAL A 1 167 ? 18.952 -2.085 -11.324 1.00 94.38 167 VAL A C 1
ATOM 1334 O O . VAL A 1 167 ? 19.624 -2.776 -10.560 1.00 94.38 167 VAL A O 1
ATOM 1337 N N . SER A 1 168 ? 19.455 -0.966 -11.857 1.00 93.50 168 SER A N 1
ATOM 1338 C CA . SER A 1 168 ? 20.792 -0.448 -11.534 1.00 93.50 168 SER A CA 1
ATOM 1339 C C . SER A 1 168 ? 20.783 0.426 -10.267 1.00 93.50 168 SER A C 1
ATOM 1341 O O . SER A 1 168 ? 19.762 1.050 -9.962 1.00 93.50 168 SER A O 1
ATOM 1343 N N . PRO A 1 169 ? 21.919 0.574 -9.554 1.00 92.75 169 PRO A N 1
ATOM 1344 C CA . PRO A 1 169 ? 21.998 1.433 -8.369 1.00 92.75 169 PRO A CA 1
ATOM 1345 C C . PRO A 1 169 ? 21.562 2.884 -8.619 1.00 92.75 169 PRO A C 1
ATOM 1347 O O . PRO A 1 169 ? 20.972 3.501 -7.740 1.00 92.75 169 PRO A O 1
ATOM 1350 N N . ALA A 1 170 ? 21.798 3.425 -9.820 1.00 92.69 170 ALA A N 1
ATOM 1351 C CA . ALA A 1 170 ? 21.434 4.801 -10.162 1.00 92.69 170 ALA A CA 1
ATOM 1352 C C . ALA A 1 170 ? 19.915 5.054 -10.104 1.00 92.69 170 ALA A C 1
ATOM 1354 O O . ALA A 1 170 ? 19.494 6.121 -9.667 1.00 92.69 170 ALA A O 1
ATOM 1355 N N . PHE A 1 171 ? 19.100 4.072 -10.501 1.00 96.25 171 PHE A N 1
ATOM 1356 C CA . PHE A 1 171 ? 17.644 4.137 -10.370 1.00 96.25 171 PHE A CA 1
ATOM 1357 C C . PHE A 1 171 ? 17.195 3.681 -8.975 1.00 96.25 171 PHE A C 1
ATOM 1359 O O . PHE A 1 171 ? 16.420 4.365 -8.309 1.00 96.25 171 PHE A O 1
ATOM 1366 N N . GLN A 1 172 ? 17.725 2.556 -8.483 1.00 96.06 172 GLN A N 1
ATOM 1367 C CA . GLN A 1 172 ? 17.280 1.963 -7.220 1.00 96.06 172 GLN A CA 1
ATOM 1368 C C . GLN A 1 172 ? 17.582 2.824 -5.985 1.00 96.06 172 GLN A C 1
ATOM 1370 O O . GLN A 1 172 ? 16.819 2.763 -5.024 1.00 96.06 172 GLN A O 1
ATOM 1375 N N . ASN A 1 173 ? 18.620 3.666 -6.012 1.00 94.94 173 ASN A N 1
ATOM 1376 C CA . ASN A 1 173 ? 18.897 4.630 -4.942 1.00 94.94 173 ASN A CA 1
ATOM 1377 C C . ASN A 1 173 ? 17.843 5.752 -4.851 1.00 94.94 173 ASN A C 1
ATOM 1379 O O . ASN A 1 173 ? 17.709 6.361 -3.793 1.00 94.94 173 ASN A O 1
ATOM 1383 N N . ALA A 1 174 ? 17.093 6.026 -5.925 1.00 96.50 174 ALA A N 1
ATOM 1384 C CA . ALA A 1 174 ? 16.044 7.049 -5.942 1.00 96.50 174 ALA A CA 1
ATOM 1385 C C . ALA A 1 174 ? 14.675 6.524 -5.466 1.00 96.50 174 ALA A C 1
ATOM 1387 O O . ALA A 1 174 ? 13.823 7.313 -5.068 1.00 96.50 174 ALA A O 1
ATOM 1388 N N . ILE A 1 175 ? 14.450 5.205 -5.470 1.00 97.25 175 ILE A N 1
ATOM 1389 C CA . ILE A 1 175 ? 13.163 4.597 -5.084 1.00 97.25 175 ILE A CA 1
ATOM 1390 C C . ILE A 1 175 ? 12.708 4.943 -3.649 1.00 97.25 175 ILE A C 1
ATOM 1392 O O . ILE A 1 175 ? 11.542 5.329 -3.506 1.00 97.25 175 ILE A O 1
ATOM 1396 N N . PRO A 1 176 ? 13.560 4.879 -2.599 1.00 96.44 176 PRO A N 1
ATOM 1397 C CA . PRO A 1 176 ? 13.118 5.105 -1.221 1.00 96.44 176 PRO A CA 1
ATOM 1398 C C . PRO A 1 176 ? 12.482 6.477 -0.971 1.00 96.44 176 PRO A C 1
ATOM 1400 O O . PRO A 1 176 ? 11.514 6.555 -0.225 1.00 96.44 176 PRO A O 1
ATOM 1403 N N . THR A 1 177 ? 12.985 7.547 -1.591 1.00 96.31 177 THR A N 1
ATOM 1404 C CA . THR A 1 177 ? 12.469 8.921 -1.414 1.00 96.31 177 THR A CA 1
ATOM 1405 C C . THR A 1 177 ? 11.702 9.455 -2.625 1.00 96.31 177 THR A C 1
ATOM 1407 O O . THR A 1 177 ? 11.053 10.491 -2.531 1.00 96.31 177 THR A O 1
ATOM 1410 N N . GLY A 1 178 ? 11.744 8.753 -3.762 1.00 95.44 178 GLY A N 1
ATOM 1411 C CA . GLY A 1 178 ? 10.963 9.073 -4.956 1.00 95.44 178 GLY A CA 1
ATOM 1412 C C . GLY A 1 178 ? 9.574 8.432 -4.950 1.00 95.44 178 GLY A C 1
ATOM 1413 O O . GLY A 1 178 ? 8.579 9.140 -5.073 1.00 95.44 178 GLY A O 1
ATOM 1414 N N . ASN A 1 179 ? 9.499 7.102 -4.790 1.00 95.38 179 ASN A N 1
ATOM 1415 C CA . ASN A 1 179 ? 8.230 6.350 -4.800 1.00 95.38 179 ASN A CA 1
ATOM 1416 C 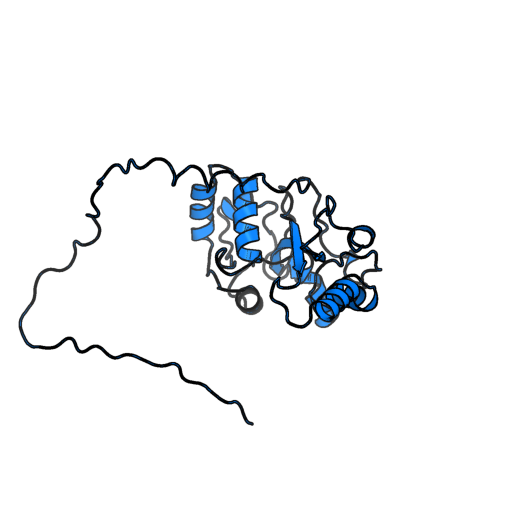C . ASN A 1 179 ? 7.775 5.902 -3.396 1.00 95.38 179 ASN A C 1
ATOM 1418 O O . ASN A 1 179 ? 6.691 5.349 -3.246 1.00 95.38 179 ASN A O 1
ATOM 1422 N N . TRP A 1 180 ? 8.590 6.131 -2.356 1.00 96.88 180 TRP A N 1
ATOM 1423 C CA . TRP A 1 180 ? 8.312 5.723 -0.968 1.00 96.88 180 TRP A CA 1
ATOM 1424 C C . TRP A 1 180 ? 8.048 4.219 -0.816 1.00 96.88 180 TRP A C 1
ATOM 1426 O O . TRP A 1 180 ? 7.186 3.793 -0.047 1.00 96.88 180 TRP A O 1
ATOM 1436 N N . MET A 1 181 ? 8.823 3.412 -1.541 1.00 96.50 181 MET A N 1
ATOM 1437 C CA . MET A 1 181 ? 8.761 1.946 -1.578 1.00 96.50 181 MET A CA 1
ATOM 1438 C C . MET A 1 181 ? 10.138 1.341 -1.267 1.00 96.50 181 MET A C 1
ATOM 1440 O O . MET A 1 181 ? 11.145 2.052 -1.201 1.00 96.50 181 MET A O 1
ATOM 1444 N N . TYR A 1 182 ? 10.208 0.026 -1.047 1.00 95.38 182 TYR A N 1
ATOM 1445 C CA . TYR A 1 182 ? 11.488 -0.663 -0.894 1.00 95.38 182 TYR A CA 1
ATOM 1446 C C . TYR A 1 182 ? 12.123 -0.944 -2.266 1.00 95.38 182 TYR A C 1
ATOM 1448 O O . TYR A 1 182 ? 11.455 -1.471 -3.155 1.00 95.38 182 TYR A O 1
ATOM 1456 N N . PRO A 1 183 ? 13.418 -0.646 -2.450 1.00 96.12 183 PRO A N 1
ATOM 1457 C CA . PRO A 1 183 ? 14.141 -0.944 -3.678 1.00 96.12 183 PRO A CA 1
ATOM 1458 C C . PRO A 1 183 ? 14.374 -2.452 -3.822 1.00 96.12 183 PRO A C 1
ATOM 1460 O O . PRO A 1 183 ? 14.591 -3.150 -2.834 1.00 96.12 183 PRO A O 1
ATOM 1463 N N . VAL A 1 184 ? 14.380 -2.953 -5.061 1.00 95.06 184 VAL A N 1
ATOM 1464 C CA . VAL A 1 184 ? 14.640 -4.379 -5.343 1.00 95.06 184 VAL A CA 1
ATOM 1465 C C . VAL A 1 184 ? 16.126 -4.727 -5.366 1.00 95.06 184 VAL A C 1
ATOM 1467 O O . VAL A 1 184 ? 16.469 -5.897 -5.266 1.00 95.06 184 VAL A O 1
ATOM 1470 N N . ALA A 1 185 ? 17.021 -3.746 -5.495 1.00 90.75 185 ALA A N 1
ATOM 1471 C CA . ALA A 1 185 ? 18.454 -3.965 -5.316 1.00 90.75 185 ALA A CA 1
ATOM 1472 C C . ALA A 1 185 ? 18.857 -3.764 -3.849 1.00 90.75 185 ALA A C 1
ATOM 1474 O O . ALA A 1 185 ? 18.274 -2.947 -3.135 1.00 90.75 185 ALA A O 1
ATOM 1475 N N . ASN A 1 186 ? 19.911 -4.461 -3.420 1.00 84.88 186 ASN A N 1
ATOM 1476 C CA . ASN A 1 186 ? 20.508 -4.273 -2.099 1.00 84.88 186 ASN A CA 1
ATOM 1477 C C . ASN A 1 186 ? 21.193 -2.898 -2.020 1.00 84.88 186 ASN A C 1
ATOM 1479 O O . ASN A 1 186 ? 22.340 -2.746 -2.440 1.00 84.88 186 ASN A O 1
ATOM 1483 N N . VAL A 1 187 ? 20.490 -1.905 -1.475 1.00 86.94 187 VAL A N 1
ATOM 1484 C CA . VAL A 1 187 ? 20.994 -0.542 -1.244 1.00 86.94 187 VAL A CA 1
ATOM 1485 C C . VAL A 1 187 ? 20.749 -0.123 0.206 1.00 86.94 187 VAL A C 1
ATOM 1487 O O . VAL A 1 187 ? 19.822 -0.605 0.862 1.00 86.94 187 VAL A O 1
ATOM 1490 N N . THR A 1 188 ? 21.573 0.787 0.721 1.00 88.75 188 THR A N 1
ATOM 1491 C CA . THR A 1 188 ? 21.383 1.355 2.061 1.00 88.75 188 THR A CA 1
ATOM 1492 C C . THR A 1 188 ? 20.168 2.282 2.057 1.00 88.75 188 THR A C 1
ATOM 1494 O O . THR A 1 188 ? 20.164 3.295 1.362 1.00 88.75 188 THR A O 1
ATOM 1497 N N . LEU A 1 189 ? 19.138 1.945 2.837 1.00 91.19 189 LEU A N 1
ATOM 1498 C CA . LEU A 1 189 ? 17.967 2.807 3.014 1.00 91.19 189 LEU A CA 1
ATOM 1499 C C . LEU A 1 189 ? 18.343 4.098 3.770 1.00 91.19 189 LEU A C 1
ATOM 1501 O O . LEU A 1 189 ? 19.198 4.050 4.659 1.00 91.19 189 LEU A O 1
ATOM 1505 N N . PRO A 1 190 ? 17.707 5.242 3.460 1.00 90.44 190 PRO A N 1
ATOM 1506 C CA . PRO A 1 190 ? 17.989 6.502 4.137 1.00 90.44 190 PRO A CA 1
ATOM 1507 C C . PRO A 1 190 ? 17.470 6.503 5.582 1.00 90.44 190 PRO A C 1
ATOM 1509 O O . PRO A 1 190 ? 16.503 5.815 5.923 1.00 90.44 190 PRO A O 1
ATOM 1512 N N . ALA A 1 191 ? 18.104 7.316 6.431 1.00 89.56 191 ALA A N 1
ATOM 1513 C CA . ALA A 1 191 ? 17.725 7.464 7.835 1.00 89.56 191 ALA A CA 1
ATOM 1514 C C . ALA A 1 191 ? 16.259 7.916 7.983 1.00 89.56 191 ALA A C 1
ATOM 1516 O O . ALA A 1 191 ? 15.795 8.812 7.280 1.00 89.56 191 ALA A O 1
ATOM 1517 N N . GLY A 1 192 ? 15.540 7.291 8.912 1.00 85.69 192 GLY A N 1
ATOM 1518 C CA . GLY A 1 192 ? 14.091 7.360 9.090 1.00 85.69 192 GLY A CA 1
ATOM 1519 C C . GLY A 1 192 ? 13.381 6.055 8.708 1.00 85.69 192 GLY A C 1
ATOM 1520 O O . GLY A 1 192 ? 12.369 5.720 9.326 1.00 85.69 192 GLY A O 1
ATOM 1521 N N . PHE A 1 193 ? 13.921 5.263 7.770 1.00 90.88 193 PHE A N 1
ATOM 1522 C CA . PHE A 1 193 ? 13.340 3.963 7.392 1.00 90.88 193 PHE A CA 1
ATOM 1523 C C . PHE A 1 193 ? 13.450 2.904 8.501 1.00 90.88 193 PHE A C 1
ATOM 1525 O O . PHE A 1 193 ? 12.644 1.974 8.552 1.00 90.88 193 PHE A O 1
ATOM 1532 N N . GLU A 1 194 ? 14.406 3.042 9.422 1.00 88.06 194 GLU A N 1
ATOM 1533 C CA . GLU A 1 194 ? 14.546 2.183 10.602 1.00 88.06 194 GLU A CA 1
ATOM 1534 C C . GLU A 1 194 ? 13.392 2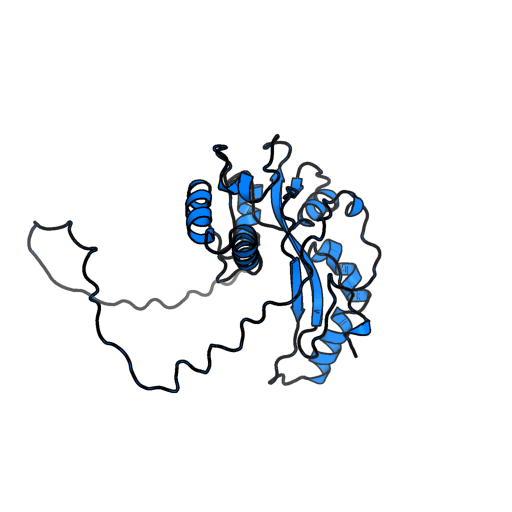.323 11.606 1.00 88.06 194 GLU A C 1
ATOM 1536 O O . GLU A 1 194 ? 13.147 1.393 12.372 1.00 88.06 194 GLU A O 1
ATOM 1541 N N . LYS A 1 195 ? 12.659 3.446 11.572 1.00 86.31 195 LYS A N 1
ATOM 1542 C CA . LYS A 1 195 ? 11.508 3.733 12.450 1.00 86.31 195 LYS A CA 1
ATOM 1543 C C . LYS A 1 195 ? 10.196 3.133 11.942 1.00 86.31 195 LYS A C 1
ATOM 1545 O O . LYS A 1 195 ? 9.191 3.176 12.649 1.00 86.31 195 LYS A O 1
ATOM 1550 N N . LEU A 1 196 ? 10.179 2.619 10.713 1.00 88.81 196 LEU A N 1
ATOM 1551 C CA . LEU A 1 196 ? 8.981 2.066 10.092 1.00 88.81 196 LEU A CA 1
ATOM 1552 C C . LEU A 1 196 ? 8.620 0.702 10.680 1.00 88.81 196 LEU A C 1
ATOM 1554 O O . LEU A 1 196 ? 9.480 -0.150 10.910 1.00 88.81 196 LEU A O 1
ATOM 1558 N N . THR A 1 197 ? 7.318 0.459 10.806 1.00 81.62 197 THR A N 1
ATOM 1559 C CA . THR A 1 197 ? 6.763 -0.875 11.035 1.00 81.62 197 THR A CA 1
ATOM 1560 C C . THR A 1 197 ? 7.238 -1.835 9.944 1.00 81.62 197 THR A C 1
ATOM 1562 O O . THR A 1 197 ? 6.854 -1.698 8.782 1.00 81.62 197 THR A O 1
ATOM 1565 N N . LYS A 1 198 ? 8.037 -2.840 10.317 1.00 77.31 198 LYS A N 1
ATOM 1566 C CA . LYS A 1 198 ? 8.403 -3.952 9.431 1.00 77.31 198 LYS A CA 1
ATOM 1567 C C . LYS A 1 198 ? 7.387 -5.087 9.609 1.00 77.31 198 LYS A C 1
ATOM 1569 O O . LYS A 1 198 ? 7.318 -5.638 10.710 1.00 77.31 198 LYS A O 1
ATOM 1574 N N . PRO A 1 199 ? 6.606 -5.459 8.577 1.00 71.00 199 PRO A N 1
ATOM 1575 C CA . PRO A 1 199 ? 5.685 -6.585 8.673 1.00 71.00 199 PRO A CA 1
ATOM 1576 C C . PRO A 1 199 ? 6.398 -7.888 9.012 1.00 71.00 199 PRO A C 1
ATOM 1578 O O . PRO A 1 199 ? 7.429 -8.213 8.426 1.00 71.00 199 PRO A O 1
ATOM 1581 N N . GLN A 1 200 ? 5.794 -8.670 9.902 1.00 64.25 200 GLN A N 1
ATOM 1582 C CA . GLN A 1 200 ? 6.166 -10.066 10.107 1.00 64.25 200 GLN A CA 1
ATOM 1583 C C . GLN A 1 200 ? 5.763 -10.877 8.857 1.00 64.25 200 GLN A C 1
ATOM 1585 O O . GLN A 1 200 ? 4.569 -10.933 8.535 1.00 64.25 200 GLN A O 1
ATOM 1590 N N . PRO A 1 201 ? 6.701 -11.515 8.131 1.00 54.22 201 PRO A N 1
ATOM 1591 C CA . PRO A 1 201 ? 6.364 -12.318 6.962 1.00 54.22 201 PRO A CA 1
ATOM 1592 C C . PRO A 1 201 ? 5.720 -13.642 7.398 1.00 54.22 201 PRO A C 1
ATOM 1594 O O . PRO A 1 201 ? 6.410 -14.601 7.731 1.00 54.22 201 PRO A O 1
ATOM 1597 N N . ARG A 1 202 ? 4.382 -13.718 7.375 1.00 55.09 202 ARG A N 1
ATOM 1598 C CA . ARG A 1 202 ? 3.648 -14.977 7.624 1.00 55.09 202 ARG A CA 1
ATOM 1599 C C . ARG A 1 202 ? 3.348 -15.776 6.353 1.00 55.09 202 ARG A C 1
ATOM 1601 O O . ARG A 1 202 ? 3.207 -16.994 6.411 1.00 55.09 202 ARG A O 1
ATOM 1608 N N . TRP A 1 203 ? 3.241 -15.113 5.202 1.00 57.44 203 TRP A N 1
ATOM 1609 C CA . TRP A 1 203 ? 2.872 -15.745 3.933 1.00 57.44 203 TRP A CA 1
ATOM 1610 C C . TRP A 1 203 ? 4.039 -15.671 2.942 1.00 57.44 203 TRP A C 1
ATOM 1612 O O . TRP A 1 203 ? 4.492 -14.588 2.577 1.00 57.44 203 TRP A O 1
ATOM 1622 N N . SER A 1 204 ? 4.535 -16.835 2.511 1.00 46.16 204 SER A N 1
ATOM 1623 C CA . SER A 1 204 ? 5.472 -16.914 1.385 1.00 46.16 204 SER A CA 1
ATOM 1624 C C . SER A 1 204 ? 4.714 -16.648 0.086 1.00 46.16 204 SER A C 1
ATOM 1626 O O . SER A 1 204 ? 3.651 -17.225 -0.134 1.00 46.16 204 SER A O 1
ATOM 1628 N N . SER A 1 205 ? 5.257 -15.795 -0.781 1.00 45.75 205 SER A N 1
ATOM 1629 C CA . SER A 1 205 ? 4.634 -15.274 -2.008 1.00 45.75 205 SER A CA 1
ATOM 1630 C C . SER A 1 205 ? 4.514 -16.306 -3.147 1.00 45.75 205 SER A C 1
ATOM 1632 O O . SER A 1 205 ? 4.832 -16.042 -4.306 1.00 45.75 205 SER A O 1
ATOM 1634 N N . ARG A 1 206 ? 3.974 -17.498 -2.854 1.00 38.44 206 ARG A N 1
ATOM 1635 C CA . ARG A 1 206 ? 3.540 -18.460 -3.875 1.00 38.44 206 ARG A CA 1
ATOM 1636 C C . ARG A 1 206 ? 2.338 -17.892 -4.627 1.00 38.44 206 ARG A C 1
ATOM 1638 O O . ARG A 1 206 ? 1.197 -18.064 -4.199 1.00 38.44 206 ARG A O 1
ATOM 1645 N N . GLN A 1 207 ? 2.628 -17.222 -5.744 1.00 39.31 207 GLN A N 1
ATOM 1646 C CA . GLN A 1 207 ? 1.667 -16.718 -6.730 1.00 39.31 207 GLN A CA 1
ATOM 1647 C C . GLN A 1 207 ? 0.471 -17.681 -6.881 1.00 39.31 207 GLN A C 1
ATOM 1649 O O . GLN A 1 207 ? 0.687 -18.866 -7.164 1.00 39.31 207 GLN A O 1
ATOM 1654 N N . PRO A 1 208 ? -0.784 -17.228 -6.688 1.00 36.25 208 PRO A N 1
ATOM 1655 C CA . PRO A 1 208 ? -1.942 -18.107 -6.796 1.00 36.25 208 PRO A CA 1
ATOM 1656 C C . PRO A 1 208 ? -2.041 -18.739 -8.191 1.00 36.25 208 PRO A C 1
ATOM 1658 O O . PRO A 1 208 ? -2.009 -18.036 -9.202 1.00 36.25 208 PRO A O 1
ATOM 1661 N N . LYS A 1 209 ? -2.222 -20.067 -8.264 1.00 33.34 209 LYS A N 1
ATOM 1662 C CA . LYS A 1 209 ? -2.405 -20.820 -9.522 1.00 33.34 209 LYS A CA 1
ATOM 1663 C C . LYS A 1 209 ? -3.794 -20.587 -10.160 1.00 33.34 209 LYS A C 1
ATOM 1665 O O . LYS A 1 209 ? -4.496 -21.535 -10.490 1.00 33.34 209 LYS A O 1
ATOM 1670 N N . TRP A 1 210 ? -4.191 -19.334 -10.384 1.00 39.44 210 TRP A N 1
ATOM 1671 C CA . TRP A 1 210 ? -5.517 -18.958 -10.905 1.00 39.44 210 TRP A CA 1
ATOM 1672 C C . TRP A 1 210 ? -5.479 -18.360 -12.322 1.00 39.44 210 TRP A C 1
ATOM 1674 O O . TRP A 1 210 ? -6.093 -17.335 -12.605 1.00 39.44 210 TRP A O 1
ATOM 1684 N N . ARG A 1 211 ? -4.768 -19.020 -13.249 1.00 37.94 211 ARG A N 1
ATOM 1685 C CA . ARG A 1 211 ? -4.797 -18.705 -14.697 1.00 37.94 211 ARG A CA 1
ATOM 1686 C C . ARG A 1 211 ? -4.847 -19.944 -15.608 1.00 37.94 211 ARG A C 1
ATOM 1688 O O . ARG A 1 211 ? -4.169 -19.975 -16.624 1.00 37.94 211 ARG A O 1
ATOM 1695 N N . HIS A 1 212 ? -5.637 -20.965 -15.256 1.00 32.84 212 HIS A N 1
ATOM 1696 C CA . HIS A 1 212 ? -5.838 -22.148 -16.122 1.00 32.84 212 HIS A CA 1
ATOM 1697 C C . HIS A 1 212 ? -7.306 -22.468 -16.487 1.00 32.84 212 HIS A C 1
ATOM 1699 O O . HIS A 1 212 ? -7.537 -23.056 -17.538 1.00 32.84 212 HIS A O 1
ATOM 1705 N N . ASN A 1 213 ? -8.316 -21.993 -15.741 1.00 31.77 213 ASN A N 1
ATOM 1706 C CA . ASN A 1 213 ? -9.727 -22.371 -15.972 1.00 31.77 213 ASN A CA 1
ATOM 1707 C C . ASN A 1 213 ? -10.592 -21.367 -16.768 1.00 31.77 213 ASN A C 1
ATOM 1709 O O . ASN A 1 213 ? -11.813 -21.429 -16.706 1.00 31.77 213 ASN A O 1
ATOM 1713 N N . VAL A 1 214 ? -9.995 -20.481 -17.577 1.00 38.81 214 VAL A N 1
ATOM 1714 C CA . VAL A 1 214 ? -10.754 -19.563 -18.469 1.00 38.81 214 VAL A CA 1
ATOM 1715 C C . VAL A 1 214 ? -10.835 -20.079 -19.923 1.00 38.81 214 VAL A C 1
ATOM 1717 O O . VAL A 1 214 ? -11.435 -19.438 -20.776 1.00 38.81 214 VAL A O 1
ATOM 1720 N N . ARG A 1 215 ? -10.274 -21.262 -20.238 1.00 33.72 215 ARG A N 1
ATOM 1721 C CA . ARG A 1 215 ? -10.311 -21.845 -21.602 1.00 33.72 215 ARG A CA 1
ATOM 1722 C C . ARG A 1 215 ? -11.213 -23.070 -21.802 1.00 33.72 215 ARG A C 1
ATOM 1724 O O . ARG A 1 215 ? -11.408 -23.458 -22.946 1.00 33.72 215 ARG A O 1
ATOM 1731 N N . HIS A 1 216 ? -11.819 -23.632 -20.754 1.00 34.09 216 HIS A N 1
ATOM 1732 C CA . HIS A 1 216 ? -12.693 -24.815 -20.885 1.00 34.09 216 HIS A CA 1
ATOM 1733 C C . HIS A 1 216 ? -14.206 -24.524 -20.829 1.00 34.09 216 HIS A C 1
ATOM 1735 O O . HIS A 1 216 ? -15.000 -25.419 -21.090 1.00 34.09 216 HIS A O 1
ATOM 1741 N N . GLY A 1 217 ? -14.620 -23.276 -20.574 1.00 31.36 217 GLY A N 1
ATOM 1742 C CA . GLY A 1 217 ? -16.039 -22.875 -20.551 1.00 31.36 217 GLY A CA 1
ATOM 1743 C C . GLY A 1 217 ? -16.645 -22.463 -21.903 1.00 31.36 217 GLY A C 1
ATOM 1744 O O . GLY A 1 217 ? -17.838 -22.198 -21.962 1.00 31.36 217 GLY A O 1
ATOM 1745 N N . LEU A 1 218 ? -15.848 -22.382 -22.977 1.00 33.53 218 LEU A N 1
ATOM 1746 C CA . LEU A 1 218 ? -16.281 -21.893 -24.301 1.00 33.53 218 LEU A CA 1
ATOM 1747 C C . LEU A 1 218 ? -16.270 -22.970 -25.405 1.00 33.53 218 LEU A C 1
ATOM 1749 O O . LEU A 1 218 ? -16.533 -22.654 -26.560 1.00 33.53 218 LEU A O 1
ATOM 1753 N N . ALA A 1 219 ? -15.965 -24.227 -25.066 1.00 35.59 219 ALA A N 1
ATOM 1754 C CA . ALA A 1 219 ? -15.870 -25.328 -26.034 1.00 35.59 219 ALA A CA 1
ATOM 1755 C C . ALA A 1 219 ? -17.116 -26.236 -26.086 1.00 35.59 219 ALA A C 1
ATOM 1757 O O . ALA A 1 219 ? -17.326 -26.912 -27.087 1.00 35.59 219 ALA A O 1
ATOM 1758 N N . ASN A 1 220 ? -17.958 -26.233 -25.044 1.00 31.06 220 ASN A N 1
ATOM 1759 C CA . ASN A 1 220 ? -19.157 -27.071 -24.970 1.00 31.06 220 ASN A CA 1
ATOM 1760 C C . ASN A 1 220 ? -20.414 -26.196 -25.043 1.00 31.06 220 ASN A C 1
ATOM 1762 O O . ASN A 1 220 ? -20.816 -25.578 -24.058 1.00 31.06 220 ASN A O 1
ATOM 1766 N N . GLY A 1 221 ? -21.026 -26.139 -26.227 1.00 37.00 221 GLY A N 1
ATOM 1767 C CA . GLY A 1 221 ? -22.215 -25.332 -26.500 1.00 37.00 221 GLY A CA 1
ATOM 1768 C C . GLY A 1 221 ? -23.490 -25.892 -25.868 1.00 37.00 221 GLY A C 1
ATOM 1769 O O . GLY A 1 221 ? -24.296 -26.495 -26.564 1.00 37.00 221 GLY A O 1
ATOM 1770 N N . ASN A 1 222 ? -23.688 -25.655 -24.571 1.00 29.61 222 ASN A N 1
ATOM 1771 C CA . ASN A 1 222 ? -24.971 -25.836 -23.887 1.00 29.61 222 ASN A CA 1
ATOM 1772 C C . ASN A 1 222 ? -25.186 -24.690 -22.889 1.00 29.61 222 ASN A C 1
ATOM 1774 O O . ASN A 1 222 ? -24.646 -24.702 -21.784 1.00 29.61 222 ASN A O 1
ATOM 1778 N N . ALA A 1 223 ? -25.979 -23.695 -23.288 1.00 30.48 223 ALA A N 1
ATOM 1779 C CA . ALA A 1 223 ? -26.410 -22.602 -22.423 1.00 30.48 223 ALA A CA 1
ATOM 1780 C C . ALA A 1 223 ? -27.817 -22.900 -21.867 1.00 30.48 223 ALA A C 1
ATOM 1782 O O . ALA A 1 223 ? -28.764 -22.961 -22.655 1.00 30.48 223 ALA A O 1
ATOM 1783 N N . PRO A 1 224 ? -28.000 -23.049 -20.542 1.00 31.39 224 PRO A N 1
ATOM 1784 C CA . PRO A 1 224 ? -29.326 -23.067 -19.938 1.00 31.39 224 PRO A CA 1
ATOM 1785 C C . PRO A 1 224 ? -29.915 -21.655 -19.980 1.00 31.39 224 PRO A C 1
ATOM 1787 O O . PRO A 1 224 ? -29.335 -20.704 -19.451 1.00 31.39 224 PRO A O 1
ATOM 1790 N N . SER A 1 225 ? -31.065 -21.506 -20.628 1.00 30.69 225 SER A N 1
ATOM 1791 C CA . SER A 1 225 ? -31.791 -20.243 -20.697 1.00 30.69 225 SER A CA 1
ATOM 1792 C C . SER A 1 225 ? -32.575 -19.953 -19.409 1.00 30.69 225 SER A C 1
ATOM 1794 O O . SER A 1 225 ? -33.069 -20.856 -18.744 1.00 30.69 225 SER A O 1
ATOM 1796 N N . ALA A 1 226 ? -32.745 -18.654 -19.133 1.00 29.92 226 ALA A N 1
ATOM 1797 C CA . ALA A 1 226 ? -33.708 -18.050 -18.205 1.00 29.92 226 ALA A CA 1
ATOM 1798 C C . ALA A 1 226 ? -33.574 -18.316 -16.685 1.00 29.92 226 ALA A C 1
ATOM 1800 O O . ALA A 1 226 ? -34.033 -19.330 -16.180 1.00 29.92 226 ALA A O 1
ATOM 1801 N N . VAL A 1 227 ? -33.219 -17.254 -15.936 1.00 30.62 227 VAL A N 1
ATOM 1802 C CA . VAL A 1 227 ? -34.107 -16.709 -14.878 1.00 30.62 227 VAL A CA 1
ATOM 1803 C C . VAL A 1 227 ? -34.134 -15.168 -14.929 1.00 30.62 227 VAL A C 1
ATOM 1805 O O . VAL A 1 227 ? -33.300 -14.473 -14.362 1.00 30.62 227 VAL A O 1
ATOM 1808 N N . ASN A 1 228 ? -35.132 -14.661 -15.652 1.00 27.91 228 ASN A N 1
ATOM 1809 C CA . ASN A 1 228 ? -35.990 -13.506 -15.348 1.00 27.91 228 ASN A CA 1
ATOM 1810 C C . ASN A 1 228 ? -35.457 -12.341 -14.467 1.00 27.91 228 ASN A C 1
ATOM 1812 O O . ASN A 1 228 ? -35.527 -12.369 -13.238 1.00 27.91 228 ASN A O 1
ATOM 1816 N N . SER A 1 229 ? -35.110 -11.221 -15.106 1.00 31.67 229 SER A N 1
ATOM 1817 C CA . SER A 1 229 ? -34.923 -9.911 -14.469 1.00 31.67 229 SER A CA 1
ATOM 1818 C C . SER A 1 229 ? -36.261 -9.203 -14.180 1.00 31.67 229 SER A C 1
ATOM 1820 O O . SER A 1 229 ? -36.711 -8.335 -14.929 1.00 31.67 229 SER A O 1
ATOM 1822 N N . ARG A 1 230 ? -36.898 -9.521 -13.047 1.00 28.64 230 ARG A N 1
ATOM 1823 C CA . ARG A 1 230 ? -38.015 -8.731 -12.488 1.00 28.64 230 ARG A CA 1
ATOM 1824 C C . ARG A 1 230 ? -37.958 -8.705 -10.962 1.00 28.64 230 ARG A C 1
ATOM 1826 O O . ARG A 1 230 ? -38.293 -9.722 -10.373 1.00 28.64 230 ARG A O 1
ATOM 1833 N N . LEU A 1 231 ? -37.597 -7.555 -10.362 1.00 28.78 231 LEU A N 1
ATOM 1834 C CA . LEU A 1 231 ? -38.085 -7.036 -9.055 1.00 28.78 231 LEU A CA 1
ATOM 1835 C C . LEU A 1 231 ? -37.267 -5.841 -8.489 1.00 28.78 231 LEU A C 1
ATOM 1837 O O . LEU A 1 231 ? -36.918 -5.834 -7.317 1.00 28.78 231 LEU A O 1
ATOM 1841 N N . VAL A 1 232 ? -37.025 -4.773 -9.265 1.00 28.80 232 VAL A N 1
ATOM 1842 C CA . VAL A 1 232 ? -36.805 -3.421 -8.683 1.00 28.80 232 VAL A CA 1
ATOM 1843 C C . VAL A 1 232 ? -37.408 -2.342 -9.593 1.00 28.80 232 VAL A C 1
ATOM 1845 O O . VAL A 1 232 ? -36.689 -1.599 -10.250 1.00 28.80 232 VAL A O 1
ATOM 1848 N N . ASN A 1 233 ? -38.742 -2.251 -9.657 1.00 28.95 233 ASN A N 1
ATOM 1849 C CA . ASN A 1 233 ? -39.396 -0.971 -9.959 1.00 28.95 233 ASN A CA 1
ATOM 1850 C C . ASN A 1 233 ? -40.874 -0.980 -9.530 1.00 28.95 233 ASN A C 1
ATOM 1852 O O . ASN A 1 233 ? -41.748 -1.449 -10.258 1.00 28.95 233 ASN A O 1
ATOM 1856 N N . SER A 1 234 ? -41.159 -0.495 -8.321 1.00 28.58 234 SER A N 1
ATOM 1857 C CA . SER A 1 234 ? -42.521 -0.457 -7.772 1.00 28.58 234 SER A CA 1
ATOM 1858 C C . SER A 1 234 ? -42.753 0.730 -6.830 1.00 28.58 234 SER A C 1
ATOM 1860 O O . SER A 1 234 ? -43.240 0.558 -5.717 1.00 28.58 234 SER A O 1
ATOM 1862 N N . ARG A 1 235 ? -42.459 1.958 -7.288 1.00 31.31 235 ARG A N 1
ATOM 1863 C CA . ARG A 1 235 ? -42.994 3.203 -6.694 1.00 31.31 235 ARG A CA 1
ATOM 1864 C C . ARG A 1 235 ? -42.942 4.385 -7.674 1.00 31.31 235 ARG A C 1
ATOM 1866 O O . ARG A 1 235 ? -42.068 5.231 -7.583 1.00 31.31 235 ARG A O 1
ATOM 1873 N N . CYS A 1 236 ? -43.907 4.434 -8.596 1.00 26.22 236 CYS A N 1
ATOM 1874 C CA . CYS A 1 236 ? -44.510 5.681 -9.094 1.00 26.22 236 CYS A CA 1
ATOM 1875 C C . CYS A 1 236 ? -45.738 5.373 -9.970 1.00 26.22 236 CYS A C 1
ATOM 1877 O O . CYS A 1 236 ? -45.628 4.743 -11.019 1.00 26.22 236 CYS A O 1
ATOM 1879 N N . LYS A 1 237 ? -46.922 5.820 -9.540 1.00 29.47 237 LYS A N 1
ATOM 1880 C CA . LYS A 1 237 ? -48.154 5.864 -10.345 1.00 29.47 237 LYS A CA 1
ATOM 1881 C C . LYS A 1 237 ? -48.965 7.080 -9.899 1.00 29.47 237 LYS A C 1
ATOM 1883 O O . LYS A 1 237 ? -49.108 7.254 -8.691 1.00 29.47 237 LYS A O 1
ATOM 1888 N N . ARG A 1 238 ? -49.573 7.788 -10.870 1.00 29.48 238 ARG A N 1
ATOM 1889 C CA . ARG A 1 238 ? -50.331 9.063 -10.741 1.00 29.48 238 ARG A CA 1
ATOM 1890 C C . ARG A 1 238 ? -49.407 10.271 -10.478 1.00 29.48 238 ARG A C 1
ATOM 1892 O O . ARG A 1 238 ? -48.582 10.183 -9.585 1.00 29.48 238 ARG A O 1
ATOM 1899 N N . HIS A 1 239 ? -49.447 11.404 -11.189 1.00 30.16 239 HIS A N 1
ATOM 1900 C CA . HIS A 1 239 ? -50.203 11.892 -12.370 1.00 30.16 239 HIS A CA 1
ATOM 1901 C C . HIS A 1 239 ? -49.294 12.913 -13.143 1.00 30.16 239 HIS A C 1
ATOM 1903 O O . HIS A 1 239 ? -48.173 13.135 -12.702 1.00 30.16 239 HIS A O 1
ATOM 1909 N N . HIS A 1 240 ? -49.623 13.548 -14.284 1.00 29.17 240 HIS A N 1
ATOM 1910 C CA . HIS A 1 240 ? -50.913 13.675 -14.983 1.00 29.17 240 HIS A CA 1
ATOM 1911 C C . HIS A 1 240 ? -50.850 13.502 -16.527 1.00 29.17 240 HIS A C 1
ATOM 1913 O O . HIS A 1 240 ? -51.049 12.387 -16.999 1.00 29.17 240 HIS A O 1
ATOM 1919 N N . ALA A 1 241 ? -50.647 14.579 -17.305 1.00 30.53 241 ALA A N 1
ATOM 1920 C CA . ALA A 1 241 ? -50.800 14.668 -18.764 1.00 30.53 241 ALA A CA 1
ATOM 1921 C C . ALA A 1 241 ? -49.830 15.691 -19.400 1.00 30.53 241 ALA A C 1
ATOM 1923 O O . ALA A 1 241 ? -49.560 16.717 -18.783 1.00 30.53 241 ALA A O 1
ATOM 1924 N N . GLY A 1 242 ? -49.416 15.460 -20.658 1.00 27.81 242 GLY A N 1
ATOM 1925 C CA . GLY A 1 242 ? -48.946 16.515 -21.576 1.00 27.81 242 GLY A CA 1
ATOM 1926 C C . GLY A 1 242 ? -47.524 16.384 -22.151 1.00 27.81 242 GLY A C 1
ATOM 1927 O O . GLY A 1 242 ? -46.552 16.533 -21.427 1.00 27.81 242 GLY A O 1
ATOM 1928 N N . GLY A 1 243 ? -47.429 16.237 -23.480 1.00 27.47 243 GLY A N 1
ATOM 1929 C CA . GLY A 1 243 ? -46.393 16.902 -24.294 1.00 27.47 243 GLY A CA 1
ATOM 1930 C C . GLY A 1 243 ? -44.995 16.272 -24.451 1.00 27.47 243 GLY A C 1
ATOM 1931 O O . GLY A 1 243 ? -44.106 16.508 -23.649 1.00 27.47 243 GLY A O 1
ATOM 1932 N N . SER A 1 244 ? -44.784 15.620 -25.603 1.00 30.56 244 SER A N 1
ATOM 1933 C CA . SER A 1 244 ? -43.602 15.756 -26.492 1.00 30.56 244 SER A CA 1
ATOM 1934 C C . SER A 1 244 ? -42.150 15.713 -25.955 1.00 30.56 244 SER A C 1
ATOM 1936 O O . SER A 1 244 ? -41.672 16.659 -25.341 1.00 30.56 244 SER A O 1
ATOM 1938 N N . GLY A 1 245 ? -41.373 14.758 -26.492 1.00 28.59 245 GLY A N 1
ATOM 1939 C CA . GLY A 1 245 ? -40.035 15.057 -27.037 1.00 28.59 245 GLY A CA 1
ATOM 1940 C C . GLY A 1 245 ? -38.807 14.649 -26.214 1.00 28.59 245 GLY A C 1
ATOM 1941 O O . GLY A 1 245 ? -38.200 15.476 -25.543 1.00 28.59 245 GLY A O 1
ATOM 1942 N N . CYS A 1 246 ? -38.330 13.411 -26.384 1.00 25.50 246 CYS A N 1
ATOM 1943 C CA . CYS A 1 246 ? -36.947 13.060 -26.043 1.00 25.50 246 CYS A CA 1
ATOM 1944 C C . CYS A 1 246 ? -36.022 13.366 -27.232 1.00 25.50 246 CYS A C 1
ATOM 1946 O O . CYS A 1 246 ? -36.029 12.630 -28.218 1.00 25.50 246 CYS A O 1
ATOM 1948 N N . ALA A 1 247 ? -35.209 14.420 -27.132 1.00 33.78 247 ALA A N 1
ATOM 1949 C CA . ALA A 1 247 ? -34.123 14.701 -28.072 1.00 33.78 247 ALA A CA 1
ATOM 1950 C C . ALA A 1 247 ? -32.775 14.293 -27.456 1.00 33.78 247 ALA A C 1
ATOM 1952 O O . ALA A 1 247 ? -32.452 14.688 -26.337 1.00 33.78 247 ALA A O 1
ATOM 1953 N N . GLY A 1 248 ? -31.990 13.488 -28.176 1.00 28.72 248 GLY A N 1
ATOM 1954 C CA . GLY A 1 248 ? -30.648 13.091 -27.748 1.00 28.72 248 GLY A CA 1
ATOM 1955 C C . GLY A 1 248 ? -29.606 14.168 -28.058 1.00 28.72 248 GLY A C 1
ATOM 1956 O O . GLY A 1 248 ? -29.590 14.708 -29.162 1.00 28.72 248 GLY A O 1
ATOM 1957 N N . GLY A 1 249 ? -28.712 14.445 -27.106 1.00 27.92 249 GLY A N 1
ATOM 1958 C CA . GLY A 1 249 ? -27.568 15.345 -27.277 1.00 27.92 249 GLY A CA 1
ATOM 1959 C C . GLY A 1 249 ? -26.254 14.625 -26.976 1.00 27.92 249 GLY A C 1
ATOM 1960 O O . GLY A 1 249 ? -26.064 14.113 -25.876 1.00 27.92 249 GLY A O 1
ATOM 1961 N N . VAL A 1 250 ? -25.349 14.573 -27.956 1.00 31.25 250 VAL A N 1
ATOM 1962 C CA . VAL A 1 250 ? -24.013 13.970 -27.817 1.00 31.25 250 VAL A CA 1
ATOM 1963 C C . VAL A 1 250 ? -23.017 15.041 -27.371 1.00 31.25 250 VAL A C 1
ATOM 1965 O O . VAL A 1 250 ? -22.715 15.954 -28.138 1.00 31.25 250 VAL A O 1
ATOM 1968 N N . SER A 1 251 ? -22.456 14.905 -26.169 1.00 29.75 251 SER A N 1
ATOM 1969 C CA . SER A 1 251 ? -21.406 15.805 -25.673 1.00 29.75 251 SER A CA 1
ATOM 1970 C C . SER A 1 251 ? -20.008 15.280 -26.009 1.00 29.75 251 SER A C 1
ATOM 1972 O O . SER A 1 251 ? -19.624 14.183 -25.603 1.00 29.75 251 SER A O 1
ATOM 1974 N N . ARG A 1 252 ? -19.233 16.083 -26.746 1.00 29.77 252 ARG A N 1
ATOM 1975 C CA . ARG A 1 252 ? -17.794 15.878 -26.994 1.00 29.77 252 ARG A CA 1
ATOM 1976 C C . ARG A 1 252 ? -16.950 16.415 -25.821 1.00 29.77 252 ARG A C 1
ATOM 1978 O O . ARG A 1 252 ? -17.421 17.303 -25.113 1.00 29.77 252 ARG A O 1
ATOM 1985 N N . PRO A 1 253 ? -15.716 15.916 -25.612 1.00 30.34 253 PRO A N 1
ATOM 1986 C CA . PRO A 1 253 ? -14.866 16.359 -24.510 1.00 30.34 253 PRO A CA 1
ATOM 1987 C C . PRO A 1 253 ? -14.238 17.735 -24.777 1.00 30.34 253 PRO A C 1
ATOM 1989 O O . PRO A 1 253 ? -13.819 18.031 -25.897 1.00 30.34 253 PRO A O 1
ATOM 1992 N N . VAL A 1 254 ? -14.141 18.549 -23.725 1.00 30.59 254 VAL A N 1
ATOM 1993 C CA . VAL A 1 254 ? -13.423 19.832 -23.720 1.00 30.59 254 VAL A CA 1
ATOM 1994 C C . VAL A 1 254 ? -11.943 19.582 -23.423 1.00 30.59 254 VAL A C 1
ATOM 1996 O O . VAL A 1 254 ? -11.605 18.791 -22.545 1.00 30.59 254 VAL A O 1
ATOM 1999 N N . VAL A 1 255 ? -11.066 20.264 -24.162 1.00 30.20 255 VAL A N 1
ATOM 2000 C CA . VAL A 1 255 ? -9.619 20.312 -23.917 1.00 30.20 255 VAL A CA 1
ATOM 2001 C C . VAL A 1 255 ? -9.299 21.674 -23.320 1.00 30.20 255 VAL A C 1
ATOM 2003 O O . VAL A 1 255 ? -9.503 22.688 -23.985 1.00 30.20 255 VAL A O 1
ATOM 2006 N N . GLU A 1 256 ? -8.777 21.702 -22.098 1.00 32.12 256 GLU A N 1
ATOM 2007 C CA . GLU A 1 256 ? -8.355 22.936 -21.439 1.00 32.12 256 GLU A CA 1
ATOM 2008 C C . GLU A 1 256 ? -6.828 23.073 -21.501 1.00 32.12 256 GLU A C 1
ATOM 2010 O O . GLU A 1 256 ? -6.084 22.160 -21.136 1.00 32.12 256 GLU A O 1
ATOM 2015 N N . ARG A 1 257 ? -6.354 24.208 -22.027 1.00 28.42 257 ARG A N 1
ATOM 2016 C CA . ARG A 1 257 ? -4.935 24.583 -22.040 1.00 28.42 257 ARG A CA 1
ATOM 2017 C C . ARG A 1 257 ? -4.663 25.482 -20.840 1.00 28.42 257 ARG A C 1
ATOM 2019 O O . ARG A 1 257 ? -5.271 26.542 -20.746 1.00 28.42 257 ARG A O 1
ATOM 2026 N N . ALA A 1 258 ? -3.698 25.117 -20.003 1.00 28.75 258 ALA A N 1
ATOM 2027 C CA . ALA A 1 258 ? -3.138 26.037 -19.022 1.00 28.75 258 ALA A CA 1
ATOM 2028 C C . ALA A 1 258 ? -2.071 26.932 -19.678 1.00 28.75 258 ALA A C 1
ATOM 2030 O O . ALA A 1 258 ? -1.144 26.433 -20.318 1.00 28.75 258 ALA A O 1
ATOM 2031 N N . ALA A 1 259 ? -2.210 28.244 -19.503 1.00 30.12 259 ALA A N 1
ATOM 2032 C CA . ALA A 1 259 ? -1.169 29.246 -19.710 1.00 30.12 259 ALA A CA 1
ATOM 2033 C C . ALA A 1 259 ? -1.417 30.382 -18.705 1.00 30.12 259 ALA A C 1
ATOM 2035 O O . ALA A 1 259 ? -2.550 30.855 -18.597 1.00 30.12 259 ALA A O 1
ATOM 2036 N N . GLY A 1 260 ? -0.376 30.772 -17.968 1.00 37.03 260 GLY A N 1
ATOM 2037 C CA . GLY A 1 260 ? -0.437 31.667 -16.809 1.00 37.03 260 GLY A CA 1
ATOM 2038 C C . GLY A 1 260 ? 0.707 31.352 -15.863 1.00 37.03 260 GLY A C 1
ATOM 2039 O O . GLY A 1 260 ? 0.462 30.566 -14.927 1.00 37.03 260 GLY A O 1
#

pLDDT: mean 80.58, std 27.14, range [25.5, 98.88]

Sequence (260 aa):
MAADAVNVPGGWNNDTFVPFDYGYFAFVYDKNKLKNPPQSLKELVESDQNWRVIYQDPRTSTPGLGLLLWMQKVYGDDAPQAWQKLAKKTVTVTKGWSEAYGLFLKGESDLVLSYTTSPAYHILEEKKDNYAAANFSEGHYLQVEVAARTAASKQPELAQKFLQFMVSPAFQNAIPTGNWMYPVANVTLPAGFEKLTKPQPRWSSRQPKWRHNVRHGLANGNAPSAVNSRLVNSRCKRHHAGGSGCAGGVSRPVVERAAG

Nearest PDB structures (foldseek):
  2qry-assembly3_C  TM=9.998E-01  e=5.249E-38  Escherichia coli
  8k7n-assembly1_A  TM=7.585E-01  e=1.092E-08  Klebsiella pneumoniae
  6ivy-assembly1_A  TM=7.964E-01  e=4.140E-08  Pseudomonas aeruginosa PAO1
  9arh-assembly1_B  TM=4.827E-01  e=7.119E-03  Rattus norvegicus
  6mmm-assembly1_B  TM=4.419E-01  e=7.119E-03  Rattus norvegicus

Mean predicted aligned error: 12.24 Å

Radius of gyration: 23.7 Å; Cα contacts (8 Å, |Δi|>4): 369; chains: 1; bounding box: 73×59×52 Å

Solvent-accessible surface area (backbone atoms only — not comparable to full-atom values): 16237 Å² total; per-residue (Å²): 145,60,61,92,55,50,62,49,87,75,60,70,91,64,97,62,57,45,63,48,32,32,46,34,50,22,43,32,32,40,54,84,82,49,82,82,70,52,54,25,68,64,45,62,36,68,46,90,69,88,58,33,32,31,38,33,34,53,90,71,16,70,69,15,37,46,52,54,53,40,44,39,71,76,42,50,90,49,29,70,59,47,48,60,44,36,54,79,31,46,72,54,71,29,66,37,63,70,60,36,52,55,40,37,79,73,58,76,28,57,32,27,65,45,36,32,44,51,37,42,53,36,41,66,75,69,68,37,77,48,49,41,41,46,67,35,73,79,41,57,47,78,48,70,46,65,49,61,71,63,93,84,48,95,50,57,69,59,44,49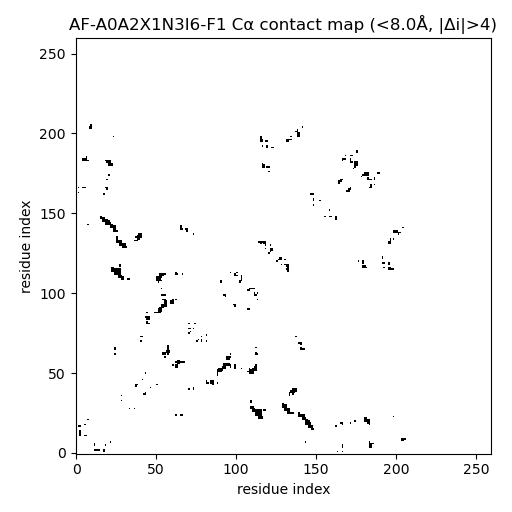,51,47,58,57,43,43,57,29,68,85,42,29,71,44,29,53,83,70,72,43,35,44,38,22,41,99,68,88,77,63,90,60,59,85,76,44,68,76,73,63,85,74,72,77,65,72,74,79,92,80,86,70,82,86,72,71,80,83,76,66,97,74,83,87,79,84,87,79,97,78,90,88,86,90,88,86,79,88,85,90,86,84,83,87,84,91,78,89,81,88,83,78,88,85,86,85,82,91,84,135

Secondary structure (DSSP, 8-state):
--GGG---TT----SSPEEEEEEEEEEEEETTT-SS--SSHHHHHHSS----EEEE-TTT-HHHHHHHHHHHHHHGGGHHHHHHHHHTTEEEEESSHHHHHHHHHHTS-SEEEEETTTHHHHHHTS----EEE---TT-PPEEEEEE---TT-S-HHHHHHHHHHHTSHHHHTTHHHHTSSEESS--PPPTTGGGS-PPP--S-------SSTTSSSSSS--PPP------S------------------PPPP-PPP--

InterPro domains:
  IPR005948 Thiamine/thiamin pyrophosphate-binding periplasmic protein, ABC transporter [TIGR01254] (2-202)
  IPR005967 Thiamin/thiamin pyrophosphate ABC transporter, substrate-binding protein, Proteobacteria [TIGR01276] (2-204)
  IPR006059 Bacterial-type extracellular solute-binding protein [PF01547] (7-172)
  IPR006061 Solute-binding family 1, conserved site [PS01037] (19-36)